Protein AF-A0A7S0PHQ6-F1 (afdb_monomer)

Foldseek 3Di:
DVDDPDPDDALLNVLVVQVVQWDFQDVVVTAIARFDDDDPSHHGFKGFLLRLLQNLLSLLLSLLPDDPPDPCNVVSLSSNSNSVNNQVLQQQLLPPCLQLQPWQQAPPGRTNLFGFRMDGRNSPDRPHHFGFLNSLVSNLNSLVSNLVSCVPPPDGDPCNVRSVSSSVSSVVSCQVQQWDQDPVSPDIDGARGSNFGDPDPGDDDPVSPPVD

Sequence (212 aa):
ALFSTGNTRSSYEAILELDYITNVVETSPPVWALVASGGAAGAGNDVVSEGQGYALMVTGITLAAMDASDPNRQDTMNRFYAFFGGWRRMCENSTPVAYCQSNKLCADGTVACLPGWKHNKFFTEVTGTGSAPDGDEDAIVGMIMAIKAVENDAQKPSWYDEVRDWADRSSTSFLLHNTKLSNSGQNRILKLGSCWGGWEQDGNNPSYHSQG

Mean predicted aligned error: 5.36 Å

Nearest PDB structures (foldseek):
  4wu0-assembly2_B  TM=6.495E-01  e=1.342E-02  Clostridium acetobutylicum ATCC 824
  2p0v-assembly1_B  TM=5.243E-01  e=1.080E-02  Bacteroides thetaiotaomicron VPI-5482
  3on6-assembly1_B  TM=4.760E-01  e=2.714E-02  Bacteroides ovatus ATCC 8483
  5m7y-assembly1_A  TM=5.089E-01  e=3.756E-02  Clostridium perfringens str. 13
  3qt9-assembly1_A  TM=4.805E-01  e=3.965E-02  Clostridium perfringens

Solvent-accessible surface area (backbone atoms only — not comparable to full-atom values): 11116 Å² total; per-residue (Å²): 122,100,62,83,95,63,102,64,82,49,63,64,62,55,56,58,58,49,56,85,41,42,38,79,64,42,82,80,74,38,21,29,30,38,44,24,63,48,82,95,43,36,93,51,61,17,24,26,36,46,46,37,7,48,52,20,24,54,29,8,49,38,39,46,73,47,56,94,81,43,88,58,44,65,59,37,51,51,52,29,50,16,31,44,35,27,53,51,48,39,8,47,66,29,33,90,75,22,42,62,42,93,64,39,56,26,79,94,41,71,20,24,51,60,27,31,28,21,25,37,44,71,70,83,46,77,79,28,79,16,26,36,46,52,13,50,50,35,28,38,51,7,41,49,32,38,47,64,52,39,68,81,44,93,72,63,63,93,58,48,67,59,51,49,54,47,30,56,34,25,53,52,46,42,60,66,29,26,33,44,67,42,97,84,64,82,44,78,41,64,24,51,12,31,66,43,46,24,75,86,93,48,40,63,54,80,83,58,62,71,82,124

Secondary structure (DSSP, 8-state):
--S-SS-PPPHHHHHHGGGGGEEEEEETTEEEEE-EEEGGGEEEEEEEHHHHHHHHHHHHHHHHTS-TT-TTHHHHHHHHHHHHHHHHHHHHHTTTTTTT-S---HHHHTB-SS--SEEETTSS-EEE-S--HHHHHHHHHHHHHHHHHHTT-SS--TTHHHHHHHHHHHHHHIIIIIEEE-TTSS-EEE-SSSSS--STTS---GGG----

Radius of gyration: 17.22 Å; Cα contacts (8 Å, |Δi|>4): 398; chains: 1; bounding box: 45×42×51 Å

InterPro domains:
  IPR008928 Six-hairpin glycosidase superfamily [SSF48208] (42-210)
  IPR012341 Six-hairpin glycosidase-like superfamily [G3DSA:1.50.10.10] (8-212)

pLDDT: mean 89.97, std 11.24, range [34.66, 98.81]

Structure (mmCIF, N/CA/C/O backbone):
data_AF-A0A7S0PHQ6-F1
#
_entry.id   AF-A0A7S0PHQ6-F1
#
loop_
_atom_site.group_PDB
_atom_site.id
_atom_site.type_symbol
_atom_site.label_atom_id
_atom_site.label_alt_id
_atom_site.label_comp_id
_atom_site.label_asym_id
_atom_site.label_entity_id
_atom_site.label_seq_id
_atom_site.pdbx_PDB_ins_code
_atom_site.Cartn_x
_atom_site.Cartn_y
_atom_site.Cartn_z
_atom_site.occupancy
_atom_site.B_iso_or_equiv
_atom_site.auth_seq_id
_atom_site.auth_comp_id
_atom_site.auth_asym_id
_atom_site.auth_atom_id
_atom_site.pdbx_PDB_model_num
ATOM 1 N N . ALA A 1 1 ? -17.705 -2.158 -28.997 1.00 44.84 1 ALA A N 1
ATOM 2 C CA . ALA A 1 1 ? -16.764 -2.967 -28.200 1.00 44.84 1 ALA A CA 1
ATOM 3 C C . ALA A 1 1 ? -16.503 -2.216 -26.903 1.00 44.84 1 ALA A C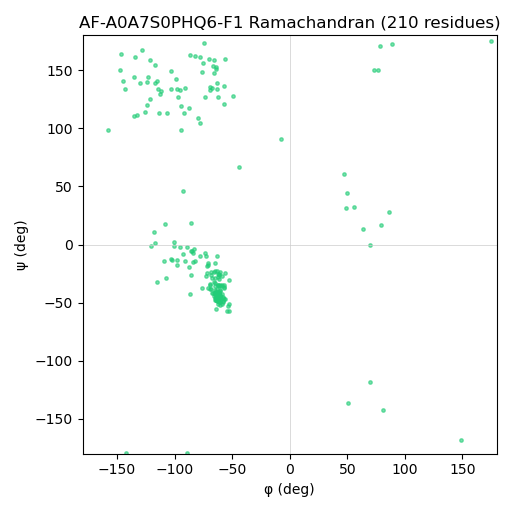 1
ATOM 5 O O . ALA A 1 1 ? -16.373 -1.001 -26.969 1.00 44.84 1 ALA A O 1
ATOM 6 N N . LEU A 1 2 ? -16.508 -2.897 -25.751 1.00 40.78 2 LEU A N 1
ATOM 7 C CA . LEU A 1 2 ? -16.226 -2.270 -24.447 1.00 40.78 2 LEU A CA 1
ATOM 8 C C . LEU A 1 2 ? -14.742 -1.875 -24.303 1.00 40.78 2 LEU A C 1
ATOM 10 O O . LEU A 1 2 ? -14.396 -1.045 -23.474 1.00 40.78 2 LEU A O 1
ATOM 14 N N . PHE A 1 3 ? -13.889 -2.456 -25.148 1.00 56.56 3 PHE A N 1
ATOM 15 C CA . PHE A 1 3 ? -12.457 -2.202 -25.229 1.00 56.56 3 PHE A CA 1
ATOM 16 C C . PHE A 1 3 ? -12.113 -1.580 -26.588 1.00 56.56 3 PHE A C 1
ATOM 18 O O . PHE A 1 3 ? -12.712 -1.933 -27.610 1.00 56.56 3 PHE A O 1
ATOM 25 N N . SER A 1 4 ? -11.188 -0.618 -26.572 1.00 59.09 4 SER A N 1
ATOM 26 C CA . SER A 1 4 ? -10.787 0.180 -27.736 1.00 59.09 4 SER A CA 1
ATOM 27 C C . SER A 1 4 ? -10.094 -0.656 -28.814 1.00 59.09 4 SER A C 1
ATOM 29 O O . SER A 1 4 ? -9.362 -1.595 -28.520 1.00 59.09 4 SER A O 1
ATOM 31 N N . THR A 1 5 ? -10.289 -0.257 -30.072 1.00 61.84 5 THR A N 1
ATOM 32 C CA . THR A 1 5 ? -9.607 -0.796 -31.259 1.00 61.84 5 THR A CA 1
ATOM 33 C C . THR A 1 5 ? -8.586 0.192 -31.857 1.00 61.84 5 THR A C 1
ATOM 35 O O . THR A 1 5 ? -8.225 0.062 -33.023 1.00 61.84 5 THR A O 1
ATOM 38 N N . GLY A 1 6 ? -8.150 1.209 -31.101 1.00 62.62 6 GLY A N 1
ATOM 39 C CA . GLY A 1 6 ? -7.129 2.202 -31.491 1.00 62.62 6 GLY A CA 1
ATOM 40 C C . GLY A 1 6 ? -6.208 2.594 -30.325 1.00 62.62 6 GLY A C 1
ATOM 41 O O . GLY A 1 6 ? -6.414 2.070 -29.236 1.00 62.62 6 GLY A O 1
ATOM 42 N N . ASN A 1 7 ? -5.237 3.502 -30.570 1.00 63.12 7 ASN A N 1
ATOM 43 C CA . ASN A 1 7 ? -4.159 4.018 -29.682 1.00 63.12 7 ASN A CA 1
ATOM 44 C C . ASN A 1 7 ? -4.590 4.373 -28.240 1.00 63.12 7 ASN A C 1
ATOM 46 O O . ASN A 1 7 ? -4.590 5.538 -27.838 1.00 63.12 7 ASN A O 1
ATOM 50 N N . THR A 1 8 ? -4.971 3.384 -27.445 1.00 69.94 8 THR A N 1
ATOM 51 C CA . THR A 1 8 ? -5.236 3.538 -26.021 1.00 69.94 8 THR A CA 1
ATOM 52 C C . THR A 1 8 ? -3.972 3.272 -25.243 1.00 69.94 8 THR A C 1
ATOM 54 O O . THR A 1 8 ? -3.281 2.287 -25.493 1.00 69.94 8 THR A O 1
ATOM 57 N N . ARG A 1 9 ? -3.723 4.162 -24.284 1.00 79.06 9 ARG A N 1
ATOM 58 C CA . ARG A 1 9 ? -2.672 4.039 -23.285 1.00 79.06 9 ARG A CA 1
ATOM 59 C C . ARG A 1 9 ? -2.727 2.651 -22.636 1.00 79.06 9 ARG A C 1
ATOM 61 O O . ARG A 1 9 ? -3.789 2.224 -22.183 1.00 79.06 9 ARG A O 1
ATOM 68 N N . SER A 1 10 ? -1.598 1.956 -22.618 1.00 87.25 10 SER A N 1
ATOM 69 C CA . SER A 1 10 ? -1.418 0.697 -21.895 1.00 87.25 10 SER A CA 1
ATOM 70 C C . SER A 1 10 ? -1.523 0.913 -20.381 1.00 87.25 10 SER A C 1
ATOM 72 O O . SER A 1 10 ? -1.312 2.020 -19.882 1.00 87.25 10 SER A O 1
ATOM 74 N N . SER A 1 11 ? -1.817 -0.148 -19.624 1.00 89.56 11 SER A N 1
ATOM 75 C CA . SER A 1 11 ? -1.786 -0.100 -18.154 1.00 89.56 11 SER A CA 1
ATOM 76 C C . SER A 1 11 ? -0.412 0.334 -17.634 1.00 89.56 11 SER A C 1
ATOM 78 O O . SER A 1 11 ? -0.333 1.134 -16.707 1.00 89.56 11 SER A O 1
ATOM 80 N N . TYR A 1 12 ? 0.666 -0.093 -18.297 1.00 93.94 12 TYR A N 1
ATOM 81 C CA . TYR A 1 12 ? 2.018 0.360 -17.985 1.00 93.94 12 TYR A CA 1
ATOM 82 C C . TYR A 1 12 ? 2.194 1.872 -18.185 1.00 93.94 12 TYR A C 1
ATOM 84 O O . TYR A 1 12 ? 2.634 2.573 -17.282 1.00 93.94 12 TYR A O 1
ATOM 92 N N . GLU A 1 13 ? 1.787 2.424 -19.326 1.00 91.62 13 GLU A N 1
ATOM 93 C CA . GLU A 1 13 ? 1.861 3.877 -19.529 1.00 91.62 13 GLU A CA 1
ATOM 94 C C . GLU A 1 13 ? 0.984 4.649 -18.530 1.00 91.62 13 GLU A C 1
ATOM 96 O O . GLU A 1 13 ? 1.305 5.784 -18.193 1.00 91.62 13 GLU A O 1
ATOM 101 N N . ALA A 1 14 ? -0.104 4.056 -18.027 1.00 88.56 14 ALA A N 1
ATOM 102 C CA . ALA A 1 14 ? -0.910 4.669 -16.974 1.00 88.56 14 ALA A CA 1
ATOM 103 C C . ALA A 1 14 ? -0.164 4.741 -15.632 1.00 88.56 14 ALA A C 1
ATOM 105 O O . ALA A 1 14 ? -0.276 5.755 -14.945 1.00 88.56 14 ALA A O 1
ATOM 106 N N . ILE A 1 15 ? 0.631 3.726 -15.267 1.00 94.38 15 ILE A N 1
ATOM 107 C CA . ILE A 1 15 ? 1.402 3.775 -14.013 1.00 94.38 15 ILE A CA 1
ATOM 108 C C . ILE A 1 15 ? 2.573 4.759 -14.079 1.00 94.38 15 ILE A C 1
ATOM 110 O O . ILE A 1 15 ? 2.976 5.276 -13.040 1.00 94.38 15 ILE A O 1
ATOM 114 N N . LEU A 1 16 ? 3.093 5.060 -15.275 1.00 94.62 16 LEU A N 1
ATOM 115 C CA . LEU A 1 16 ? 4.123 6.090 -15.457 1.00 94.62 16 LEU A CA 1
ATOM 116 C C . LEU A 1 16 ? 3.607 7.492 -15.106 1.00 94.62 16 LEU A C 1
ATOM 118 O O . LEU A 1 16 ? 4.368 8.333 -14.645 1.00 94.62 16 LEU A O 1
ATOM 122 N N . GLU A 1 17 ? 2.309 7.749 -15.265 1.00 92.19 17 GLU A N 1
ATOM 123 C CA . GLU A 1 17 ? 1.717 9.044 -14.906 1.00 92.19 17 GLU A CA 1
ATOM 124 C C . GLU A 1 17 ? 1.701 9.295 -13.397 1.00 92.19 17 GLU A C 1
ATOM 126 O O . GLU A 1 17 ? 1.683 10.448 -12.963 1.00 92.19 17 GLU A O 1
ATOM 131 N N . LEU A 1 18 ? 1.742 8.231 -12.586 1.00 93.75 18 LEU A N 1
ATOM 132 C CA . LEU A 1 18 ? 1.842 8.369 -11.136 1.00 93.75 18 LEU A CA 1
ATOM 13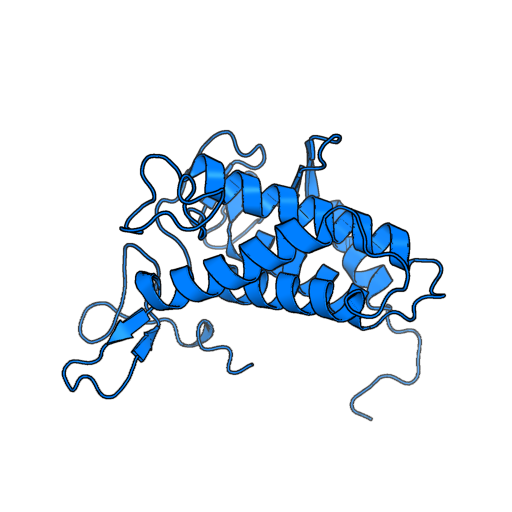3 C C . LEU A 1 18 ? 3.147 9.070 -10.735 1.00 93.75 18 LEU A C 1
ATOM 135 O O . LEU A 1 18 ? 3.177 9.729 -9.696 1.00 93.75 18 LEU A O 1
ATOM 139 N N . ASP A 1 19 ? 4.200 9.004 -11.558 1.00 93.19 19 ASP A N 1
ATOM 140 C CA . ASP A 1 19 ? 5.499 9.623 -11.262 1.00 93.19 19 ASP A CA 1
ATOM 141 C C . ASP A 1 19 ? 5.393 11.139 -11.089 1.00 93.19 19 ASP A C 1
ATOM 143 O O . ASP A 1 19 ? 6.063 11.709 -10.229 1.00 93.19 19 ASP A O 1
ATOM 147 N N . TYR A 1 20 ? 4.502 11.798 -11.836 1.00 91.75 20 TYR A N 1
ATOM 148 C CA . TYR A 1 20 ? 4.310 13.250 -11.753 1.00 91.75 20 TYR A CA 1
ATOM 149 C C . TYR A 1 20 ? 3.778 13.720 -10.398 1.00 91.75 20 TYR A C 1
ATOM 151 O O . TYR A 1 20 ? 3.958 14.883 -10.034 1.00 91.75 20 TYR A O 1
ATOM 159 N N . ILE A 1 21 ? 3.121 12.827 -9.660 1.00 92.50 21 ILE A N 1
ATOM 160 C CA . ILE A 1 21 ? 2.536 13.101 -8.345 1.00 92.50 21 ILE A CA 1
ATOM 161 C C . ILE A 1 21 ? 3.172 12.246 -7.242 1.00 92.50 21 ILE A C 1
ATOM 163 O O . ILE A 1 21 ? 2.687 12.226 -6.113 1.00 92.50 21 ILE A O 1
ATOM 167 N N . THR A 1 22 ? 4.275 11.560 -7.542 1.00 96.19 22 THR A N 1
ATOM 168 C CA . THR A 1 22 ? 4.993 10.729 -6.578 1.00 96.19 22 THR A CA 1
ATOM 169 C C . THR A 1 22 ? 6.164 11.493 -5.979 1.00 96.19 22 THR A C 1
ATOM 171 O O . THR A 1 22 ? 7.038 11.999 -6.678 1.00 96.19 22 THR A O 1
ATOM 174 N N . ASN A 1 23 ? 6.217 11.532 -4.653 1.00 96.44 23 ASN A N 1
ATOM 175 C CA . ASN A 1 23 ? 7.387 11.972 -3.914 1.00 96.44 23 ASN A CA 1
ATOM 176 C C . ASN A 1 23 ? 8.238 10.751 -3.529 1.00 96.44 23 ASN A C 1
ATOM 178 O O . ASN A 1 23 ? 7.781 9.869 -2.801 1.00 96.44 23 ASN A O 1
ATOM 182 N N . VAL A 1 24 ? 9.487 10.700 -3.996 1.00 97.12 24 VAL A N 1
ATOM 183 C CA . VAL A 1 24 ? 10.445 9.655 -3.603 1.00 97.12 24 VAL A CA 1
ATOM 184 C C . VAL A 1 24 ? 11.014 10.010 -2.232 1.00 97.12 24 VAL A C 1
ATOM 186 O O . VAL A 1 24 ? 11.774 10.966 -2.100 1.00 97.12 24 VAL A O 1
ATOM 189 N N . VAL A 1 25 ? 10.629 9.252 -1.206 1.00 97.56 25 VAL A N 1
ATOM 190 C CA . VAL A 1 25 ? 11.044 9.489 0.187 1.00 97.56 25 VAL A CA 1
ATOM 191 C C . VAL A 1 25 ? 12.380 8.811 0.478 1.00 97.56 25 VAL A C 1
ATOM 193 O O . VAL A 1 25 ? 13.254 9.400 1.108 1.00 97.56 25 VAL A O 1
ATOM 196 N N . GLU A 1 26 ? 12.552 7.579 0.002 1.00 97.06 26 GLU A N 1
ATOM 197 C CA . GLU A 1 26 ? 13.750 6.767 0.219 1.00 97.06 26 GLU A CA 1
ATOM 198 C C . GLU A 1 26 ? 13.996 5.868 -0.999 1.00 97.06 26 GLU A C 1
ATOM 200 O O . GLU A 1 26 ? 13.052 5.477 -1.690 1.00 97.06 26 GLU A O 1
ATOM 205 N N . THR A 1 27 ? 15.259 5.542 -1.285 1.00 93.94 27 THR A N 1
ATOM 206 C CA . THR A 1 27 ? 15.638 4.719 -2.448 1.00 93.94 27 THR A CA 1
ATOM 207 C C . THR A 1 27 ? 16.123 3.317 -2.080 1.00 93.94 27 THR A C 1
ATOM 209 O O . THR A 1 27 ? 16.233 2.475 -2.966 1.00 93.94 27 THR A O 1
ATOM 212 N N . SER A 1 28 ? 16.447 3.047 -0.810 1.00 92.31 28 SER A N 1
ATOM 213 C CA . SER A 1 28 ? 16.969 1.745 -0.375 1.00 92.31 28 SER A CA 1
ATOM 214 C C . SER A 1 28 ? 16.750 1.495 1.130 1.00 92.31 28 SER A C 1
ATOM 216 O O . SER A 1 28 ? 17.602 1.909 1.917 1.00 92.31 28 SER A O 1
ATOM 218 N N . PRO A 1 29 ? 15.705 0.739 1.525 1.00 92.19 29 PRO A N 1
ATOM 219 C CA . PRO A 1 29 ? 14.635 0.207 0.673 1.00 92.19 29 PRO A CA 1
ATOM 220 C C . PRO A 1 29 ? 13.784 1.332 0.049 1.00 92.19 29 PRO A C 1
ATOM 222 O O . PRO A 1 29 ? 13.707 2.423 0.614 1.00 92.19 29 PRO A O 1
ATOM 225 N N . PRO A 1 30 ? 13.170 1.114 -1.129 1.00 97.25 30 PRO A N 1
ATOM 226 C CA . PRO A 1 30 ? 12.407 2.159 -1.797 1.00 97.25 30 PRO A CA 1
ATOM 227 C C . PRO A 1 30 ? 11.117 2.487 -1.032 1.00 97.25 30 PRO A C 1
ATOM 229 O O . PRO A 1 30 ? 10.370 1.590 -0.645 1.00 97.25 30 PRO A O 1
ATOM 232 N N . VAL A 1 31 ? 10.849 3.780 -0.840 1.00 98.50 31 VAL A N 1
ATOM 233 C CA . VAL A 1 31 ? 9.638 4.303 -0.189 1.00 98.50 31 VAL A CA 1
ATOM 234 C C . VAL A 1 31 ? 9.111 5.462 -1.023 1.00 98.50 31 VAL A C 1
ATOM 236 O O . VAL A 1 31 ? 9.745 6.519 -1.094 1.00 98.50 31 VAL A O 1
ATOM 239 N N . TRP A 1 32 ? 7.966 5.266 -1.673 1.00 98.44 32 TRP A N 1
ATOM 240 C CA . TRP A 1 32 ? 7.317 6.271 -2.517 1.00 98.44 32 TRP A CA 1
ATOM 241 C C . TRP A 1 32 ? 5.980 6.709 -1.922 1.00 98.44 32 TRP A C 1
ATOM 243 O O . TRP A 1 32 ? 5.167 5.885 -1.502 1.00 98.44 32 TRP A O 1
ATOM 253 N N . ALA A 1 33 ? 5.769 8.021 -1.905 1.00 97.56 33 ALA A N 1
ATOM 254 C CA . ALA A 1 33 ? 4.579 8.690 -1.405 1.00 97.56 33 ALA A CA 1
ATOM 255 C C . ALA A 1 33 ? 3.753 9.224 -2.581 1.00 97.56 33 ALA A C 1
ATOM 257 O O . ALA A 1 33 ? 4.200 10.155 -3.254 1.00 97.56 33 ALA A O 1
ATOM 258 N N . LEU A 1 34 ? 2.554 8.682 -2.820 1.00 96.12 34 LEU A N 1
ATOM 259 C CA . LEU A 1 34 ? 1.642 9.265 -3.808 1.00 96.12 34 LEU A CA 1
ATOM 260 C C . LEU A 1 34 ? 0.969 10.504 -3.203 1.00 96.12 34 LEU A C 1
ATOM 262 O O . LEU A 1 34 ? 0.094 10.402 -2.341 1.00 96.12 34 LEU A O 1
ATOM 266 N N . VAL A 1 35 ? 1.405 11.689 -3.625 1.00 93.19 35 VAL A N 1
ATOM 267 C CA . VAL A 1 35 ? 0.921 12.956 -3.075 1.00 93.19 35 VAL A CA 1
ATOM 268 C C . VAL A 1 35 ? -0.487 13.219 -3.583 1.00 93.19 35 VAL A C 1
ATOM 270 O O . VAL A 1 35 ? -0.744 13.245 -4.786 1.00 93.19 35 VAL A O 1
ATOM 273 N N . ALA A 1 36 ? -1.399 13.466 -2.651 1.00 81.44 36 ALA A N 1
ATOM 274 C CA . ALA A 1 36 ? -2.778 13.779 -2.965 1.00 81.44 36 ALA A CA 1
ATOM 275 C C . ALA A 1 36 ? -3.012 15.294 -2.909 1.00 81.44 36 ALA A C 1
ATOM 277 O O . ALA A 1 36 ? -2.478 16.005 -2.054 1.00 81.44 36 ALA A O 1
ATOM 278 N N . SER A 1 37 ? -3.838 15.800 -3.823 1.00 78.56 37 SER A N 1
ATOM 279 C CA . SER A 1 37 ? -4.265 17.201 -3.852 1.00 78.56 37 SER A CA 1
ATOM 280 C C . SER A 1 37 ? -5.768 17.290 -4.108 1.00 78.56 37 SER A C 1
ATOM 282 O O . SER A 1 37 ? -6.325 16.482 -4.847 1.00 78.56 37 SER A O 1
ATOM 284 N N . GLY A 1 38 ? -6.427 18.263 -3.480 1.00 74.00 38 GLY A N 1
ATOM 285 C CA . GLY A 1 38 ? -7.883 18.398 -3.485 1.00 74.00 38 GLY A CA 1
ATOM 286 C C . GLY A 1 38 ? -8.577 17.641 -2.345 1.00 74.00 38 GLY A C 1
ATOM 287 O O . GLY A 1 38 ? -7.949 16.919 -1.572 1.00 74.00 38 GLY A O 1
ATOM 288 N N . GLY A 1 39 ? -9.889 17.858 -2.204 1.00 76.88 39 GLY A N 1
ATOM 289 C CA . GLY A 1 39 ? -10.721 17.197 -1.191 1.00 76.88 39 GLY A CA 1
ATOM 290 C C . GLY A 1 39 ? -10.151 17.278 0.233 1.00 76.88 39 GLY A C 1
ATOM 291 O O . GLY A 1 39 ? -9.654 18.321 0.661 1.00 76.88 39 GLY A O 1
ATOM 292 N N . ALA A 1 40 ? -10.204 16.155 0.956 1.00 72.69 40 ALA A N 1
ATOM 293 C CA . ALA A 1 40 ? -9.672 16.023 2.316 1.00 72.69 40 ALA A CA 1
ATOM 294 C C . ALA A 1 40 ? -8.125 16.004 2.379 1.00 72.69 40 ALA A C 1
ATOM 296 O O . ALA A 1 40 ? -7.528 16.284 3.427 1.00 72.69 40 ALA A O 1
ATOM 297 N N . ALA A 1 41 ? -7.454 15.733 1.253 1.00 71.31 41 ALA A N 1
ATOM 298 C CA . ALA A 1 41 ? -5.997 15.755 1.158 1.00 71.31 41 ALA A CA 1
ATOM 299 C C . ALA A 1 41 ? -5.424 17.184 1.192 1.00 71.31 41 ALA A C 1
ATOM 301 O O . ALA A 1 41 ? -4.325 17.395 1.697 1.00 71.31 41 ALA A O 1
ATOM 302 N N . GLY A 1 42 ? -6.188 18.192 0.764 1.00 79.00 42 GLY A N 1
ATOM 303 C CA . GLY A 1 42 ? -5.780 19.596 0.842 1.00 79.00 42 GLY A CA 1
ATOM 304 C C . GLY A 1 42 ? -4.840 20.017 -0.293 1.00 79.00 42 GLY A C 1
ATOM 305 O O . GLY A 1 42 ? -5.033 19.642 -1.446 1.00 79.00 42 GLY A O 1
ATOM 306 N N . ALA A 1 43 ? -3.848 20.859 0.002 1.00 78.75 43 ALA A N 1
ATOM 307 C CA . ALA A 1 43 ? -3.119 21.635 -1.010 1.00 78.75 43 ALA A CA 1
ATOM 308 C C . ALA A 1 43 ? -1.926 20.918 -1.688 1.00 78.75 43 ALA A C 1
ATOM 310 O O . ALA A 1 43 ? -1.070 21.593 -2.253 1.00 78.75 43 ALA A O 1
ATOM 311 N N . GLY A 1 44 ? -1.830 19.583 -1.635 1.00 79.38 44 GLY A N 1
ATOM 312 C CA . GLY A 1 44 ? -0.754 18.851 -2.327 1.00 79.38 44 GLY A CA 1
ATOM 313 C C . GLY A 1 44 ? 0.557 18.709 -1.546 1.00 79.38 44 GLY A C 1
ATOM 314 O O . GLY A 1 44 ? 1.627 18.636 -2.144 1.00 79.38 44 GLY A O 1
ATOM 315 N N . ASN A 1 45 ? 0.500 18.697 -0.212 1.00 87.75 45 ASN A N 1
ATOM 316 C CA . ASN A 1 45 ? 1.662 18.412 0.647 1.00 87.75 45 ASN A CA 1
ATOM 317 C C . ASN A 1 45 ? 1.500 17.157 1.510 1.00 87.75 45 ASN A C 1
ATOM 319 O O . ASN A 1 45 ? 2.413 16.807 2.261 1.00 87.75 45 ASN A O 1
ATOM 323 N N . ASP A 1 46 ? 0.369 16.478 1.360 1.00 93.31 46 ASP A N 1
ATOM 324 C CA . ASP A 1 46 ? -0.019 15.334 2.165 1.00 93.31 46 ASP A CA 1
ATOM 325 C C . ASP A 1 46 ? -0.234 14.102 1.285 1.00 93.31 46 ASP A C 1
ATOM 327 O O . ASP A 1 46 ? -0.486 14.188 0.081 1.00 93.31 46 ASP A O 1
ATOM 331 N N . VAL A 1 47 ? -0.149 12.946 1.925 1.00 95.06 47 VAL A N 1
ATOM 332 C CA . VAL A 1 47 ? -0.518 11.643 1.387 1.00 95.06 47 VAL A CA 1
ATOM 333 C C . VAL A 1 47 ? -1.722 11.178 2.183 1.00 95.06 47 VAL A C 1
ATOM 335 O O . VAL A 1 47 ? -1.695 11.197 3.417 1.00 95.06 47 VAL A O 1
ATOM 338 N N . VAL A 1 48 ? -2.773 10.761 1.487 1.00 96.12 48 VAL A N 1
ATOM 339 C CA . VAL A 1 48 ? -3.894 10.052 2.109 1.00 96.12 48 VAL A CA 1
ATOM 340 C C . VAL A 1 48 ? -3.789 8.563 1.805 1.00 96.12 48 VAL A C 1
ATOM 342 O O . VAL A 1 48 ? -3.271 8.189 0.750 1.00 96.12 48 VAL A O 1
ATOM 345 N N . SER A 1 49 ? -4.267 7.716 2.719 1.00 96.56 49 SER A N 1
ATOM 346 C CA . SER A 1 49 ? -4.268 6.260 2.527 1.00 96.56 49 SER A CA 1
ATOM 347 C C . SER A 1 49 ? -5.020 5.870 1.259 1.00 96.56 49 SER A C 1
ATOM 349 O O . SER A 1 49 ? -4.564 4.982 0.558 1.00 96.56 49 SER A O 1
ATOM 351 N N . GLU A 1 50 ? -6.087 6.591 0.909 1.00 95.19 50 GLU A N 1
ATOM 352 C CA . GLU A 1 50 ? -6.820 6.432 -0.352 1.00 95.19 50 GLU A CA 1
ATOM 353 C C . GLU A 1 50 ? -5.885 6.507 -1.578 1.00 95.19 50 GLU A C 1
ATOM 355 O O . GLU A 1 50 ? -5.754 5.552 -2.337 1.00 95.19 50 GLU A O 1
ATOM 360 N N . GLY A 1 51 ? -5.138 7.605 -1.730 1.00 95.25 51 GLY A N 1
ATOM 361 C CA . GLY A 1 51 ? -4.208 7.795 -2.845 1.00 95.25 51 GLY A CA 1
ATOM 362 C C . GLY A 1 51 ? -3.071 6.771 -2.853 1.00 95.25 51 GLY A C 1
ATOM 363 O O . GLY A 1 51 ? -2.733 6.220 -3.901 1.00 95.25 51 GLY A O 1
ATOM 364 N N . GLN A 1 52 ? -2.500 6.465 -1.685 1.00 97.69 52 GLN A N 1
ATOM 365 C CA . GLN A 1 52 ? -1.459 5.441 -1.586 1.00 97.69 52 GLN A CA 1
ATOM 366 C C . GLN A 1 52 ? -1.999 4.041 -1.941 1.00 97.69 52 GLN A C 1
ATOM 368 O O . GLN A 1 52 ? -1.312 3.273 -2.618 1.00 97.69 52 GLN A O 1
ATOM 373 N N . GLY A 1 53 ? -3.228 3.727 -1.523 1.00 97.56 53 GLY A N 1
ATOM 374 C CA . GLY A 1 53 ? -3.946 2.498 -1.852 1.00 97.56 53 GLY A CA 1
ATOM 375 C C . GLY A 1 53 ? -4.224 2.383 -3.347 1.00 97.56 53 GLY A C 1
ATOM 376 O O . GLY A 1 53 ? -3.915 1.351 -3.939 1.00 97.56 53 GLY A O 1
ATOM 377 N N . TYR A 1 54 ? -4.654 3.467 -4.001 1.00 96.06 54 TYR A N 1
ATOM 378 C CA . TYR A 1 54 ? -4.800 3.510 -5.458 1.00 96.06 54 TYR A CA 1
ATOM 379 C C . TYR A 1 54 ? -3.485 3.217 -6.189 1.00 96.06 54 TYR A C 1
ATOM 381 O O . TYR A 1 54 ? -3.488 2.452 -7.153 1.00 96.06 54 TYR A O 1
ATOM 389 N N . ALA A 1 55 ? -2.351 3.770 -5.742 1.00 97.56 55 ALA A N 1
ATOM 390 C CA . ALA A 1 55 ? -1.055 3.471 -6.358 1.00 97.56 55 ALA A CA 1
ATOM 391 C C . ALA A 1 55 ? -0.697 1.981 -6.247 1.00 97.56 55 ALA A C 1
ATOM 393 O O . ALA A 1 55 ? -0.259 1.369 -7.227 1.00 97.56 55 ALA A O 1
ATOM 394 N N . LEU A 1 56 ? -0.921 1.382 -5.074 1.00 97.81 56 LEU A N 1
ATOM 395 C CA . LEU A 1 56 ? -0.735 -0.051 -4.852 1.00 97.81 56 LEU A CA 1
ATOM 396 C C . LEU A 1 56 ? -1.661 -0.900 -5.723 1.00 97.81 56 LEU A C 1
ATOM 398 O O . LEU A 1 56 ? -1.201 -1.843 -6.368 1.00 97.81 56 LEU A O 1
ATOM 402 N N . MET A 1 57 ? -2.943 -0.549 -5.785 1.00 97.69 57 MET A N 1
ATOM 403 C CA . MET A 1 57 ? -3.932 -1.236 -6.607 1.00 97.69 57 MET A CA 1
ATOM 404 C C . MET A 1 57 ? -3.559 -1.185 -8.087 1.00 97.69 57 MET A C 1
ATOM 406 O O . MET A 1 57 ? -3.473 -2.219 -8.746 1.00 97.69 57 MET A O 1
ATOM 410 N N . VAL A 1 58 ? -3.288 0.008 -8.614 1.00 97.25 58 VAL A N 1
ATOM 411 C CA . VAL A 1 58 ? -2.994 0.222 -10.034 1.00 97.25 58 VAL A CA 1
ATOM 412 C C . VAL A 1 58 ? -1.701 -0.484 -10.449 1.00 97.25 58 VAL A C 1
ATOM 414 O O . VAL A 1 58 ? -1.668 -1.141 -11.493 1.00 97.25 58 VAL A O 1
ATOM 417 N N . THR A 1 59 ? -0.644 -0.409 -9.636 1.00 98.38 59 THR A N 1
ATOM 418 C CA . THR A 1 59 ? 0.612 -1.122 -9.927 1.00 98.38 59 THR A CA 1
ATOM 419 C C . THR A 1 59 ? 0.469 -2.637 -9.783 1.00 98.38 59 THR A C 1
ATOM 421 O O . THR A 1 59 ? 0.982 -3.367 -10.631 1.00 98.38 59 THR A O 1
ATOM 424 N N . GLY A 1 60 ? -0.288 -3.122 -8.793 1.00 98.19 60 GLY A N 1
ATOM 425 C CA . GLY A 1 60 ? -0.581 -4.545 -8.613 1.00 98.19 60 GLY A CA 1
ATOM 426 C C . GLY A 1 60 ? -1.409 -5.144 -9.754 1.00 98.19 60 GLY A C 1
ATOM 427 O O . GLY A 1 60 ? -1.044 -6.188 -10.292 1.00 98.19 60 GLY A O 1
ATOM 428 N N . ILE A 1 61 ? -2.477 -4.464 -10.187 1.00 97.62 61 ILE A N 1
ATOM 429 C CA . ILE A 1 61 ? -3.296 -4.870 -11.345 1.00 97.62 61 ILE A CA 1
ATOM 430 C C . ILE A 1 61 ? -2.462 -4.853 -12.628 1.00 97.62 61 ILE A C 1
ATOM 432 O O . ILE A 1 61 ? -2.541 -5.783 -13.429 1.00 97.62 61 ILE A O 1
ATOM 436 N N . THR A 1 62 ? -1.640 -3.818 -12.822 1.00 97.50 62 THR A N 1
ATOM 437 C CA . THR A 1 62 ? -0.755 -3.727 -13.992 1.00 97.50 62 THR A CA 1
ATOM 438 C C . THR A 1 62 ? 0.224 -4.894 -14.026 1.00 97.50 62 THR A C 1
ATOM 440 O O . THR A 1 62 ? 0.377 -5.517 -15.072 1.00 97.50 62 THR A O 1
ATOM 443 N N . LEU A 1 63 ? 0.825 -5.239 -12.883 1.00 98.12 63 LEU A N 1
ATOM 444 C CA . LEU A 1 63 ? 1.717 -6.389 -12.774 1.00 98.12 63 LEU A CA 1
ATOM 445 C C . LEU A 1 63 ? 0.994 -7.708 -13.078 1.00 98.12 63 LEU A C 1
ATOM 447 O O . LEU A 1 63 ? 1.535 -8.549 -13.790 1.00 98.12 63 LEU A O 1
ATOM 451 N N . ALA A 1 64 ? -0.232 -7.878 -12.578 1.00 97.12 64 ALA A N 1
ATOM 452 C CA . ALA A 1 64 ? -1.052 -9.064 -12.828 1.00 97.12 64 ALA A CA 1
ATOM 453 C C . ALA A 1 64 ? -1.471 -9.225 -14.298 1.00 97.12 64 ALA A C 1
ATOM 455 O O . ALA A 1 64 ? -1.753 -10.339 -14.733 1.00 97.12 64 ALA A O 1
ATOM 456 N N . ALA A 1 65 ? -1.494 -8.135 -15.066 1.00 95.62 65 ALA A N 1
ATOM 457 C CA . ALA A 1 65 ? -1.801 -8.149 -16.492 1.00 95.62 65 ALA A CA 1
ATOM 458 C C . ALA A 1 65 ? -0.581 -8.441 -17.391 1.00 95.62 65 ALA A C 1
ATOM 460 O O . ALA A 1 65 ? -0.748 -8.550 -18.605 1.00 95.62 65 ALA A O 1
ATOM 461 N N . MET A 1 66 ? 0.630 -8.542 -16.830 1.00 95.19 66 MET A N 1
ATOM 462 C CA . MET A 1 66 ? 1.868 -8.751 -17.585 1.00 95.19 66 MET A CA 1
ATOM 463 C C . MET A 1 66 ? 2.292 -10.219 -17.610 1.00 95.19 66 MET A C 1
ATOM 465 O O . MET A 1 66 ? 2.395 -10.872 -16.570 1.00 95.19 66 MET A O 1
ATOM 469 N N . ASP A 1 67 ? 2.655 -10.708 -18.795 1.00 93.00 67 ASP A N 1
ATOM 470 C CA . ASP A 1 67 ? 3.344 -11.990 -18.938 1.00 93.00 67 ASP A CA 1
ATOM 471 C C . ASP A 1 67 ? 4.747 -11.933 -18.322 1.00 93.00 67 ASP A C 1
ATOM 473 O O . ASP A 1 67 ? 5.405 -10.893 -18.315 1.00 93.00 67 ASP A O 1
ATOM 477 N N . ALA A 1 68 ? 5.270 -13.083 -17.887 1.00 91.31 68 ALA A N 1
ATOM 478 C CA . ALA A 1 68 ? 6.617 -13.180 -17.317 1.00 91.31 68 ALA A CA 1
ATOM 479 C C . ALA A 1 68 ? 7.730 -12.657 -18.253 1.00 91.31 68 ALA A C 1
ATOM 481 O O . ALA A 1 68 ? 8.789 -12.252 -17.779 1.00 91.31 68 ALA A O 1
ATOM 482 N N . SER A 1 69 ? 7.493 -12.662 -19.570 1.00 93.75 69 SER A N 1
ATOM 483 C CA . SER A 1 69 ? 8.412 -12.151 -20.593 1.00 93.75 69 SER A CA 1
ATOM 484 C C . SER A 1 69 ? 8.233 -10.667 -20.931 1.00 93.75 69 SER A C 1
ATOM 486 O O . SER A 1 69 ? 8.961 -10.170 -21.791 1.00 93.75 69 SER A O 1
ATOM 488 N N . ASP A 1 70 ? 7.264 -9.967 -20.334 1.00 95.38 70 ASP A N 1
ATOM 489 C CA . ASP A 1 70 ? 7.030 -8.549 -20.616 1.00 95.38 70 ASP A CA 1
ATOM 490 C C . ASP A 1 70 ? 8.264 -7.712 -20.212 1.00 95.38 70 ASP A C 1
ATOM 492 O O . ASP A 1 70 ? 8.734 -7.812 -19.070 1.00 95.38 70 ASP A O 1
ATOM 496 N N . PRO A 1 71 ? 8.813 -6.878 -21.120 1.00 96.62 71 PRO A N 1
ATOM 497 C CA . PRO A 1 71 ? 10.022 -6.101 -20.849 1.00 96.62 71 PRO A CA 1
ATOM 498 C C . PRO A 1 71 ? 9.860 -5.082 -19.708 1.00 96.62 71 PRO A C 1
ATOM 500 O O . PRO A 1 71 ? 10.854 -4.702 -19.091 1.00 96.62 71 PRO A O 1
ATOM 503 N N . ASN A 1 72 ? 8.632 -4.660 -19.398 1.00 97.62 72 ASN A N 1
ATOM 504 C CA . ASN A 1 72 ? 8.316 -3.672 -18.365 1.00 97.62 72 ASN A CA 1
ATOM 505 C C . ASN A 1 72 ? 7.947 -4.308 -17.014 1.00 97.62 72 ASN A C 1
ATOM 507 O O . ASN A 1 72 ? 7.714 -3.595 -16.031 1.00 97.62 72 ASN A O 1
ATOM 511 N N . ARG A 1 73 ? 7.907 -5.645 -16.922 1.00 97.31 73 ARG A N 1
ATOM 512 C CA . ARG A 1 73 ? 7.491 -6.352 -15.701 1.00 97.31 73 ARG A CA 1
ATOM 513 C C . ARG A 1 73 ? 8.394 -6.055 -14.513 1.00 97.31 73 ARG A C 1
ATOM 515 O O . ARG A 1 73 ? 7.904 -5.820 -13.412 1.00 97.31 73 ARG A O 1
ATOM 522 N N . GLN A 1 74 ? 9.710 -6.013 -14.729 1.00 97.50 74 GLN A N 1
ATOM 523 C CA . GLN A 1 74 ? 10.664 -5.706 -13.660 1.00 97.50 74 GLN A CA 1
ATOM 524 C C . GLN A 1 74 ? 10.496 -4.279 -13.130 1.00 97.50 74 GLN A C 1
ATOM 526 O O . GLN A 1 74 ? 10.526 -4.070 -11.919 1.00 97.50 74 GLN A O 1
ATOM 531 N N . ASP A 1 75 ? 10.300 -3.307 -14.020 1.00 98.00 75 ASP A N 1
ATOM 532 C CA . ASP A 1 75 ? 10.047 -1.920 -13.627 1.00 98.00 75 ASP A CA 1
ATOM 533 C C . ASP A 1 75 ? 8.734 -1.803 -12.838 1.00 98.00 75 ASP A C 1
ATOM 535 O O . ASP A 1 75 ? 8.692 -1.202 -11.766 1.00 98.00 75 ASP A O 1
ATOM 539 N N . THR A 1 76 ? 7.688 -2.492 -13.294 1.00 98.25 76 THR A N 1
ATOM 540 C CA . THR A 1 76 ? 6.395 -2.553 -12.600 1.00 98.25 76 THR A CA 1
ATOM 541 C C . THR A 1 76 ? 6.520 -3.176 -11.205 1.00 98.25 76 THR A C 1
ATOM 543 O O . THR A 1 76 ? 5.980 -2.626 -10.247 1.00 98.25 76 THR A O 1
ATOM 546 N N . MET A 1 77 ? 7.290 -4.263 -11.048 1.00 98.25 77 MET A N 1
ATOM 547 C CA . MET A 1 77 ? 7.586 -4.850 -9.731 1.00 98.25 77 MET A CA 1
ATOM 548 C C . MET A 1 77 ? 8.320 -3.870 -8.807 1.00 98.25 77 MET A C 1
ATOM 550 O O . MET A 1 77 ? 8.018 -3.812 -7.615 1.00 98.25 77 MET A O 1
ATOM 554 N N . ASN A 1 78 ? 9.270 -3.094 -9.338 1.00 98.00 78 ASN A N 1
ATOM 555 C CA . ASN A 1 78 ? 10.011 -2.104 -8.555 1.00 98.00 78 ASN A CA 1
ATOM 556 C C . ASN A 1 78 ? 9.092 -0.971 -8.075 1.00 98.00 78 ASN A C 1
ATOM 558 O O . ASN A 1 78 ? 9.146 -0.593 -6.906 1.00 98.00 78 ASN A O 1
ATOM 562 N N . ARG A 1 79 ? 8.222 -0.466 -8.959 1.00 98.31 79 ARG A N 1
ATOM 563 C CA . ARG A 1 79 ? 7.233 0.580 -8.653 1.00 98.31 79 ARG A CA 1
ATOM 564 C C . ARG A 1 79 ? 6.221 0.112 -7.615 1.00 98.31 79 ARG A C 1
ATOM 566 O O . ARG A 1 79 ? 6.010 0.800 -6.620 1.00 98.31 79 ARG A O 1
ATOM 573 N N . PHE A 1 80 ? 5.653 -1.080 -7.810 1.00 98.62 80 PHE A N 1
ATOM 574 C CA . PHE A 1 80 ? 4.759 -1.710 -6.839 1.00 98.62 80 PHE A CA 1
ATOM 575 C C . PHE A 1 80 ? 5.414 -1.778 -5.455 1.00 98.62 80 PHE A C 1
ATOM 577 O O . PHE A 1 80 ? 4.849 -1.295 -4.473 1.00 98.62 80 PHE A O 1
ATOM 584 N N . TYR A 1 81 ? 6.640 -2.308 -5.377 1.00 98.69 81 TYR A N 1
ATOM 585 C CA . TYR A 1 81 ? 7.326 -2.451 -4.097 1.00 98.69 81 TYR A CA 1
ATOM 586 C C . TYR A 1 81 ? 7.675 -1.099 -3.455 1.00 98.69 81 TYR A C 1
ATOM 588 O O . TYR A 1 81 ? 7.619 -0.967 -2.235 1.00 98.69 81 TYR A O 1
ATOM 596 N N . ALA A 1 82 ? 7.963 -0.068 -4.251 1.00 98.69 82 ALA A N 1
ATOM 597 C CA . ALA A 1 82 ? 8.197 1.279 -3.742 1.00 98.69 82 ALA A CA 1
ATOM 598 C C . ALA A 1 82 ? 6.934 1.908 -3.119 1.00 98.69 82 ALA A C 1
ATOM 600 O O . ALA A 1 82 ? 7.009 2.503 -2.038 1.00 98.69 82 ALA A O 1
ATOM 601 N N . PHE A 1 83 ? 5.765 1.740 -3.748 1.00 98.69 83 PHE A N 1
ATOM 602 C CA . PHE A 1 83 ? 4.487 2.174 -3.170 1.00 98.69 83 PHE A CA 1
ATOM 603 C C . PHE A 1 83 ? 4.079 1.328 -1.958 1.00 98.69 83 PHE A C 1
ATOM 605 O O . PHE A 1 83 ? 3.541 1.870 -0.990 1.00 98.69 83 PHE A O 1
ATOM 612 N N . PHE A 1 84 ? 4.401 0.032 -1.947 1.00 98.69 84 PHE A N 1
ATOM 613 C CA . PHE A 1 84 ? 4.257 -0.802 -0.752 1.00 98.69 84 PHE A CA 1
ATOM 614 C C . PHE A 1 84 ? 5.132 -0.291 0.393 1.00 98.69 84 PHE A C 1
ATOM 616 O O . PHE A 1 84 ? 4.647 -0.163 1.513 1.00 98.69 84 PHE A O 1
ATOM 623 N N . GLY A 1 85 ? 6.379 0.098 0.119 1.00 98.56 85 GLY A N 1
ATOM 624 C CA . GLY A 1 85 ? 7.249 0.737 1.105 1.00 98.56 85 GLY A CA 1
ATOM 625 C C . GLY A 1 85 ? 6.634 2.007 1.703 1.00 98.56 85 GLY A C 1
ATOM 626 O O . GLY A 1 85 ? 6.744 2.234 2.908 1.00 98.56 85 GLY A O 1
ATOM 627 N N . GLY A 1 86 ? 5.926 2.799 0.889 1.00 98.31 86 GLY A N 1
ATOM 628 C CA . GLY A 1 86 ? 5.133 3.942 1.353 1.00 98.31 86 GLY A CA 1
ATOM 629 C C . GLY A 1 86 ? 3.999 3.543 2.296 1.00 98.31 86 GLY A C 1
ATOM 630 O O . GLY A 1 86 ? 3.914 4.060 3.409 1.00 98.31 86 GLY A O 1
ATOM 631 N N . TRP A 1 87 ? 3.174 2.571 1.897 1.00 98.44 87 TRP A N 1
ATOM 632 C CA . TRP A 1 87 ? 2.093 2.033 2.733 1.00 98.44 87 TRP A CA 1
ATOM 633 C C . TRP A 1 87 ? 2.608 1.485 4.069 1.00 98.44 87 TRP A C 1
ATOM 635 O O . TRP A 1 87 ? 2.094 1.823 5.139 1.00 98.44 87 TRP A O 1
ATOM 645 N N . ARG A 1 88 ? 3.685 0.694 4.012 1.00 97.75 88 ARG A N 1
ATOM 646 C CA . ARG A 1 88 ? 4.380 0.148 5.179 1.00 97.75 88 ARG A CA 1
ATOM 647 C C . ARG A 1 88 ? 4.833 1.264 6.117 1.00 97.75 88 ARG A C 1
ATOM 649 O O . ARG A 1 88 ? 4.553 1.204 7.311 1.00 97.75 88 ARG A O 1
ATOM 656 N N . ARG A 1 89 ? 5.456 2.322 5.587 1.00 97.31 89 ARG A N 1
ATOM 657 C CA . ARG A 1 89 ? 5.903 3.468 6.392 1.00 97.31 89 ARG A CA 1
ATOM 658 C C . ARG A 1 89 ? 4.735 4.212 7.045 1.00 97.31 89 ARG A C 1
ATOM 660 O O . ARG A 1 89 ? 4.846 4.615 8.200 1.00 97.31 89 ARG A O 1
ATOM 667 N N . MET A 1 90 ? 3.604 4.370 6.354 1.00 96.81 90 MET A N 1
ATOM 668 C CA . MET A 1 90 ? 2.399 4.957 6.958 1.00 96.81 90 MET A CA 1
ATOM 669 C C . MET A 1 90 ? 1.892 4.112 8.140 1.00 96.81 90 MET A C 1
ATOM 671 O O . MET A 1 90 ? 1.532 4.649 9.190 1.00 96.81 90 MET A O 1
ATOM 675 N N . CYS A 1 91 ? 1.909 2.786 8.007 1.00 96.50 91 CYS A N 1
ATOM 676 C CA . CYS A 1 91 ? 1.537 1.847 9.066 1.00 96.50 91 CYS A CA 1
ATOM 677 C C . CYS A 1 91 ? 2.487 1.917 10.278 1.00 96.50 91 CYS A C 1
ATOM 679 O O . CYS A 1 91 ? 2.047 2.014 11.430 1.00 96.50 91 CYS A O 1
ATOM 681 N N . GLU A 1 92 ? 3.796 1.936 10.015 1.00 94.94 92 GLU A N 1
ATOM 682 C CA . GLU A 1 92 ? 4.851 2.098 11.022 1.00 94.94 92 GLU A CA 1
ATOM 683 C C . GLU A 1 92 ? 4.681 3.409 11.798 1.00 94.94 92 GLU A C 1
ATOM 685 O O . GLU A 1 92 ? 4.636 3.393 13.023 1.00 94.94 92 GLU A O 1
ATOM 690 N N . ASN A 1 93 ? 4.489 4.535 11.109 1.00 93.62 93 ASN A N 1
ATOM 691 C CA . ASN A 1 93 ? 4.326 5.847 11.745 1.00 93.62 93 ASN A CA 1
ATOM 692 C C . ASN A 1 93 ? 3.028 5.994 12.538 1.00 93.62 93 ASN A C 1
ATOM 694 O O . ASN A 1 93 ? 2.946 6.770 13.488 1.00 93.62 93 ASN A O 1
ATOM 698 N N . SER A 1 94 ? 2.006 5.231 12.162 1.00 92.19 94 SER A N 1
ATOM 699 C CA . SER A 1 94 ? 0.745 5.174 12.902 1.00 92.19 94 SER A CA 1
ATOM 700 C C . SER A 1 94 ? 0.883 4.411 14.223 1.00 92.19 94 SER A C 1
ATOM 702 O O . SER A 1 94 ? -0.011 4.445 15.070 1.00 92.19 94 SER A O 1
ATOM 704 N N . THR A 1 95 ? 2.020 3.749 14.432 1.00 89.50 95 THR A N 1
ATOM 705 C CA . THR A 1 95 ? 2.410 3.013 15.634 1.00 89.50 95 THR A CA 1
ATOM 706 C C . THR A 1 95 ? 3.414 3.872 16.432 1.00 89.50 95 THR A C 1
ATOM 708 O O . THR A 1 95 ? 4.324 4.434 15.837 1.00 89.50 95 THR A O 1
ATOM 711 N N . PRO A 1 96 ? 3.295 4.044 17.769 1.00 73.19 96 PRO A N 1
ATOM 712 C CA . PRO A 1 96 ? 2.696 3.138 18.751 1.00 73.19 96 PRO A CA 1
ATOM 713 C C . PRO A 1 96 ? 1.213 3.343 19.039 1.00 73.19 96 PRO A C 1
ATOM 715 O O . PRO A 1 96 ? 0.627 2.439 19.637 1.00 73.19 96 PRO A O 1
ATOM 718 N N . VAL A 1 97 ? 0.628 4.475 18.635 1.00 77.00 97 VAL A N 1
ATOM 719 C CA . VAL A 1 97 ? -0.754 4.847 18.984 1.00 77.00 97 VAL A CA 1
ATOM 720 C C . VAL A 1 97 ? -1.766 3.879 18.366 1.00 77.00 97 VAL A C 1
ATOM 722 O O . VAL A 1 97 ? -2.791 3.602 18.981 1.00 77.00 97 VAL A O 1
ATOM 725 N N . ALA A 1 98 ? -1.453 3.348 17.176 1.00 75.62 98 ALA A N 1
ATOM 726 C CA . ALA A 1 98 ? -2.258 2.401 16.408 1.00 75.62 98 ALA A CA 1
ATOM 727 C C . ALA A 1 98 ? -3.723 2.834 16.277 1.00 75.62 98 ALA A C 1
ATOM 729 O O . ALA A 1 98 ? -4.598 1.990 16.265 1.00 75.62 98 ALA A O 1
ATOM 730 N N . TYR A 1 99 ? -3.988 4.145 16.237 1.00 83.19 99 TYR A N 1
ATOM 731 C CA . TYR A 1 99 ? -5.296 4.812 16.243 1.00 83.19 99 TYR A CA 1
ATOM 732 C C . TYR A 1 99 ? -6.525 3.883 16.114 1.00 83.19 99 TYR A C 1
ATOM 734 O O . TYR A 1 99 ? -6.997 3.578 15.017 1.00 83.19 99 TYR A O 1
ATOM 742 N N . CYS A 1 100 ? -7.041 3.439 17.267 1.00 87.69 100 CYS A N 1
ATOM 743 C CA . CYS A 1 100 ? -8.239 2.596 17.418 1.00 87.69 100 CYS A CA 1
ATOM 744 C C . CYS A 1 100 ? -8.170 1.179 16.812 1.00 87.69 100 CYS A C 1
ATOM 746 O O . CYS A 1 100 ? -9.181 0.484 16.731 1.00 87.69 100 CYS A O 1
ATOM 748 N N . GLN A 1 101 ? -6.980 0.717 16.448 1.00 90.75 101 GLN A N 1
ATOM 749 C CA . GLN A 1 101 ? -6.657 -0.672 16.152 1.00 90.75 101 GLN A CA 1
ATOM 750 C C . GLN A 1 101 ? -6.110 -1.307 17.428 1.00 90.75 101 GLN A C 1
ATOM 752 O O . GLN A 1 101 ? -4.952 -1.125 17.802 1.00 90.75 101 GLN A O 1
ATOM 757 N N . SER A 1 102 ? -6.976 -2.033 18.137 1.00 80.44 102 SER A N 1
ATOM 758 C CA . SER A 1 102 ? -6.625 -2.666 19.415 1.00 80.44 102 SER A CA 1
ATOM 759 C C . SER A 1 102 ? -5.493 -3.687 19.287 1.00 80.44 102 SER A C 1
ATOM 761 O O . SER A 1 102 ? -4.788 -3.937 20.263 1.00 80.44 102 SER A O 1
ATOM 763 N N . ASN A 1 103 ? -5.322 -4.269 18.096 1.00 83.88 103 ASN A N 1
ATOM 764 C CA . ASN A 1 103 ? -4.352 -5.315 17.824 1.00 83.88 103 ASN A CA 1
ATOM 765 C C . ASN A 1 103 ? -3.402 -4.849 16.722 1.00 83.88 103 ASN A C 1
ATOM 767 O O . ASN A 1 103 ? -3.821 -4.508 15.618 1.00 83.88 103 ASN A O 1
ATOM 771 N N . LYS A 1 104 ? -2.106 -4.891 17.017 1.00 89.31 104 LYS A N 1
ATOM 772 C CA . LYS A 1 104 ? -1.050 -4.743 16.019 1.00 89.31 104 LYS A CA 1
ATOM 773 C C . LYS A 1 104 ? -0.775 -6.131 15.476 1.00 89.31 104 LYS A C 1
ATOM 775 O O . LYS A 1 104 ? -0.450 -7.028 16.250 1.00 89.31 104 LYS A O 1
ATOM 780 N N . LEU A 1 105 ? -1.002 -6.330 14.184 1.00 91.69 105 LEU A N 1
ATOM 781 C CA . LEU A 1 105 ? -0.867 -7.647 13.566 1.00 91.69 105 LEU A CA 1
ATOM 782 C C . LEU A 1 105 ? 0.378 -7.739 12.687 1.00 91.69 105 LEU A C 1
ATOM 784 O O . LEU A 1 105 ? 0.946 -8.821 12.614 1.00 91.69 105 LEU A O 1
ATOM 788 N N . CYS A 1 106 ? 0.844 -6.638 12.097 1.00 92.19 106 CYS A N 1
ATOM 789 C CA . CYS A 1 106 ? 1.958 -6.604 11.146 1.00 92.19 106 CYS A CA 1
ATOM 790 C C . CYS A 1 106 ? 3.312 -6.479 11.851 1.00 92.19 106 CYS A C 1
ATOM 792 O O . CYS A 1 106 ? 3.371 -6.121 13.031 1.00 92.19 106 CYS A O 1
ATOM 794 N N . ALA A 1 107 ? 4.391 -6.796 11.122 1.00 90.12 107 ALA A N 1
ATOM 795 C CA . ALA A 1 107 ? 5.766 -6.817 11.631 1.00 90.12 107 ALA A CA 1
ATOM 796 C C . ALA A 1 107 ? 5.862 -7.560 12.978 1.00 90.12 107 ALA A C 1
ATOM 798 O O . ALA A 1 107 ? 6.151 -6.964 14.017 1.00 90.12 107 ALA A O 1
ATOM 799 N N . ASP A 1 108 ? 5.500 -8.845 12.974 1.00 86.50 108 ASP A N 1
ATOM 800 C CA . ASP A 1 108 ? 5.483 -9.708 14.165 1.00 86.50 108 ASP A CA 1
ATOM 801 C C . ASP A 1 108 ? 4.622 -9.174 15.325 1.00 86.50 108 ASP A C 1
ATOM 803 O O . ASP A 1 108 ? 4.905 -9.384 16.504 1.00 86.50 108 ASP A O 1
ATOM 807 N N . GLY A 1 109 ? 3.539 -8.472 14.987 1.00 86.81 109 GLY A N 1
ATOM 808 C CA . GLY A 1 109 ? 2.601 -7.907 15.954 1.00 86.81 109 GLY A CA 1
ATOM 809 C C . GLY A 1 109 ? 3.076 -6.608 16.606 1.00 86.81 109 GLY A C 1
ATOM 810 O O . GLY A 1 109 ? 2.546 -6.197 17.640 1.00 86.81 109 GLY A O 1
ATOM 811 N N . THR A 1 110 ? 4.073 -5.945 16.021 1.00 89.31 110 THR A N 1
ATOM 812 C CA . THR A 1 110 ? 4.598 -4.675 16.536 1.00 89.31 110 THR A CA 1
ATOM 813 C C . THR A 1 110 ? 4.022 -3.456 15.831 1.00 89.31 110 THR A C 1
ATOM 815 O O . THR A 1 110 ? 4.074 -2.376 16.415 1.00 89.31 110 THR A O 1
ATOM 818 N N . VAL A 1 111 ? 3.420 -3.620 14.647 1.00 93.38 111 VAL A N 1
ATOM 819 C CA . VAL A 1 111 ? 2.920 -2.539 13.783 1.00 93.38 111 VAL A CA 1
ATOM 820 C C . VAL A 1 111 ? 1.428 -2.721 13.471 1.00 93.38 111 VAL A C 1
ATOM 822 O O . VAL A 1 111 ? 0.935 -3.835 13.265 1.00 93.38 111 VAL A O 1
ATOM 825 N N . ALA A 1 112 ? 0.680 -1.616 13.471 1.00 92.69 112 ALA A N 1
ATOM 826 C CA . ALA A 1 112 ? -0.688 -1.581 12.954 1.00 92.69 112 ALA A CA 1
ATOM 827 C C . ALA A 1 112 ? -0.683 -1.902 11.451 1.00 92.69 112 ALA A C 1
ATOM 829 O O . ALA A 1 112 ? 0.130 -1.344 10.733 1.00 92.69 112 ALA A O 1
ATOM 830 N N . CYS A 1 113 ? -1.562 -2.776 10.959 1.00 94.00 113 CYS A N 1
ATOM 831 C CA . CYS A 1 113 ? -1.569 -3.113 9.527 1.00 94.00 113 CYS A CA 1
ATOM 832 C C . CYS A 1 113 ? -2.319 -2.103 8.655 1.00 94.00 113 CYS A C 1
ATOM 834 O O . CYS A 1 113 ? -2.206 -2.155 7.434 1.00 94.00 113 CYS A O 1
ATOM 836 N N . LEU A 1 114 ? -3.107 -1.220 9.273 1.00 96.31 114 LEU A N 1
ATOM 837 C CA . LEU A 1 114 ? -3.819 -0.155 8.580 1.0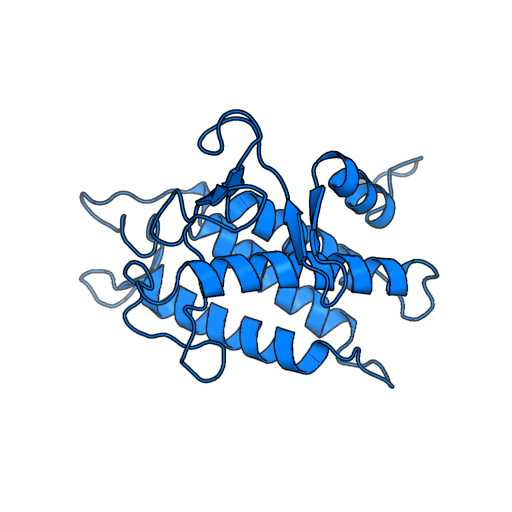0 96.31 114 LEU A CA 1
ATOM 838 C C . LEU A 1 114 ? -3.205 1.187 9.000 1.00 96.31 114 LEU A C 1
ATOM 840 O O . LEU A 1 114 ? -2.997 1.415 10.199 1.00 96.31 114 LEU A O 1
ATOM 844 N N . PRO A 1 115 ? -2.883 2.084 8.066 1.00 96.25 115 PRO A N 1
ATOM 845 C CA . PRO A 1 115 ? -2.288 3.364 8.401 1.00 96.25 115 PRO A CA 1
ATOM 846 C C . PRO A 1 115 ? -3.334 4.349 8.929 1.00 96.25 115 PRO A C 1
ATOM 848 O O . PRO A 1 115 ? -4.526 4.22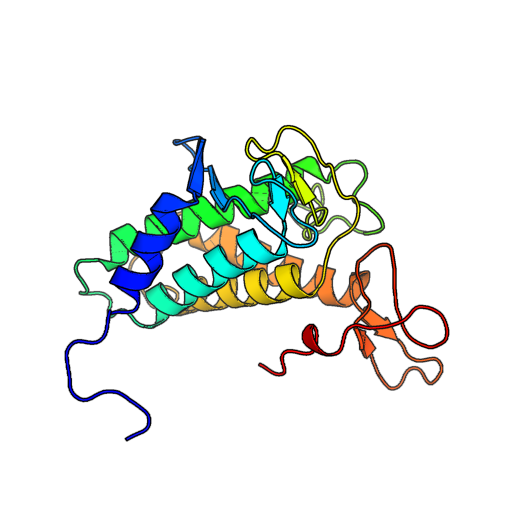2 8.676 1.00 96.25 115 PRO A O 1
ATOM 851 N N . GLY A 1 116 ? -2.884 5.391 9.623 1.00 95.56 116 GLY A N 1
ATOM 852 C CA . GLY A 1 116 ? -3.628 6.637 9.746 1.00 95.56 116 GLY A CA 1
ATOM 853 C C . GLY A 1 116 ? -3.918 7.198 8.354 1.00 95.56 116 GLY A C 1
ATOM 854 O O . GLY A 1 116 ? -3.041 7.197 7.484 1.00 95.56 116 GLY A O 1
ATOM 855 N N . TRP A 1 117 ? -5.141 7.672 8.136 1.00 95.00 117 TRP A N 1
ATOM 856 C CA . TRP A 1 117 ? -5.637 8.007 6.806 1.00 95.00 117 TRP A CA 1
ATOM 857 C C . TRP A 1 117 ? -4.890 9.166 6.153 1.00 95.00 117 TRP A C 1
ATOM 859 O O . TRP A 1 117 ? -5.007 9.336 4.944 1.00 95.00 117 TRP A O 1
ATOM 869 N N . LYS A 1 118 ? -4.124 9.965 6.914 1.00 95.00 118 LYS A N 1
ATOM 870 C CA . LYS A 1 118 ? -3.383 11.107 6.372 1.00 95.00 118 LYS A CA 1
ATOM 871 C C . LYS A 1 118 ? -2.020 11.317 7.026 1.00 95.00 118 LYS A C 1
ATOM 873 O O . LYS A 1 118 ? -1.887 11.327 8.250 1.00 95.00 118 LYS A O 1
ATOM 878 N N . HIS A 1 119 ? -1.018 11.532 6.184 1.00 95.06 119 HIS A N 1
ATOM 879 C CA . HIS A 1 119 ? 0.367 11.811 6.549 1.00 95.06 119 HIS A CA 1
ATOM 880 C C . HIS A 1 119 ? 0.903 12.981 5.725 1.00 95.06 119 HIS A C 1
ATOM 882 O O . HIS A 1 119 ? 0.378 13.278 4.654 1.00 95.06 119 HIS A O 1
ATOM 888 N N . ASN A 1 120 ? 1.988 13.612 6.170 1.00 94.00 120 ASN A N 1
ATOM 889 C CA . ASN A 1 120 ? 2.730 14.502 5.276 1.00 94.00 120 ASN A CA 1
ATOM 890 C C . ASN A 1 120 ? 3.463 13.696 4.180 1.00 94.00 120 ASN A C 1
ATOM 892 O O . ASN A 1 120 ? 3.741 12.504 4.341 1.00 94.00 120 ASN A O 1
ATOM 896 N N . LYS A 1 121 ? 3.831 14.343 3.068 1.00 93.94 121 LYS A N 1
ATOM 897 C CA . LYS A 1 121 ? 4.476 13.673 1.917 1.00 93.94 121 LYS A CA 1
ATOM 898 C C . LYS A 1 121 ? 5.851 13.048 2.172 1.00 93.94 121 LYS A C 1
ATOM 900 O O . LYS A 1 121 ? 6.366 12.349 1.304 1.00 93.94 121 LYS A O 1
ATOM 905 N N . PHE A 1 122 ? 6.460 13.319 3.324 1.00 95.00 122 PHE A N 1
ATOM 906 C CA . PHE A 1 122 ? 7.747 12.746 3.725 1.00 95.00 122 PHE A CA 1
ATOM 907 C C . PHE A 1 122 ? 7.591 11.585 4.707 1.00 95.00 122 PHE A C 1
ATOM 909 O O . PHE A 1 122 ? 8.594 11.022 5.138 1.00 95.00 122 PHE A O 1
ATOM 916 N N . PHE A 1 123 ? 6.354 11.252 5.087 1.00 94.75 123 PHE A N 1
ATOM 917 C CA . PHE A 1 123 ? 6.053 10.294 6.140 1.00 94.75 123 PHE A CA 1
ATOM 918 C C . PHE A 1 123 ? 6.842 10.573 7.428 1.00 94.75 123 PHE A C 1
ATOM 920 O O . PHE A 1 123 ? 7.406 9.664 8.031 1.00 94.75 123 PHE A O 1
ATOM 927 N N . THR A 1 124 ? 6.915 11.836 7.846 1.00 92.88 124 THR A N 1
ATOM 928 C CA . THR A 1 124 ? 7.505 12.209 9.144 1.00 92.88 124 THR A CA 1
ATOM 929 C C . THR A 1 124 ? 6.451 12.547 10.193 1.00 92.88 124 THR A C 1
ATOM 931 O O . THR A 1 124 ? 6.770 12.620 11.375 1.00 92.88 124 THR A O 1
ATOM 934 N N . GLU A 1 125 ? 5.196 12.726 9.778 1.00 91.44 125 GLU A N 1
ATOM 935 C CA . GLU A 1 125 ? 4.089 13.093 10.656 1.00 91.44 125 GLU A CA 1
ATOM 936 C C . GLU A 1 125 ? 2.786 12.429 10.207 1.00 91.44 125 GLU A C 1
ATOM 938 O O . GLU A 1 125 ? 2.493 12.366 9.007 1.00 91.44 125 GLU A O 1
ATOM 943 N N . VAL A 1 126 ? 1.995 11.978 11.186 1.00 93.38 126 VAL A N 1
ATOM 944 C CA . VAL A 1 126 ? 0.599 11.574 10.993 1.00 93.38 126 VAL A CA 1
ATOM 945 C C . VAL A 1 126 ? -0.291 12.786 11.248 1.00 93.38 126 VAL A C 1
ATOM 947 O O . VAL A 1 126 ? -0.383 13.264 12.377 1.00 93.38 126 VAL A O 1
ATOM 950 N N . THR A 1 127 ? -0.955 13.282 10.209 1.00 92.00 127 THR A N 1
ATOM 951 C CA . THR A 1 127 ? -1.823 14.470 10.283 1.00 92.00 127 THR A CA 1
ATOM 952 C C . THR A 1 127 ? -3.310 14.109 10.325 1.00 92.00 127 THR A C 1
ATOM 954 O O . THR A 1 127 ? -4.142 14.941 10.683 1.00 92.00 127 THR A O 1
ATOM 957 N N . GLY A 1 128 ? -3.648 12.854 10.016 1.00 90.81 128 GLY A N 1
ATOM 958 C CA . GLY A 1 128 ? -4.973 12.262 10.166 1.00 90.81 128 GLY A CA 1
ATOM 959 C C . GLY A 1 128 ? -4.864 10.904 10.845 1.00 90.81 128 GLY A C 1
ATOM 960 O O . GLY A 1 128 ? -4.318 9.953 10.290 1.00 90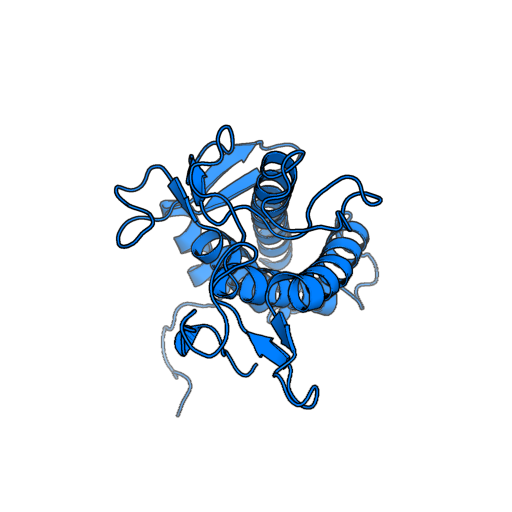.81 128 GLY A O 1
ATOM 961 N N . THR A 1 129 ? -5.365 10.835 12.074 1.00 91.56 129 THR A N 1
ATOM 962 C CA . THR A 1 129 ? -5.398 9.617 12.892 1.00 91.56 129 THR A CA 1
ATOM 963 C C . THR A 1 129 ? -6.489 8.684 12.409 1.00 91.56 129 THR A C 1
ATOM 965 O O . THR A 1 129 ? -7.436 9.201 11.853 1.00 91.56 129 THR A O 1
ATOM 968 N N . GLY A 1 130 ? -6.386 7.375 12.676 1.00 92.94 130 GLY A N 1
ATOM 969 C CA . GLY A 1 130 ? -7.359 6.323 12.323 1.00 92.94 130 GLY A CA 1
ATOM 970 C C . GLY A 1 130 ? -7.311 5.930 10.846 1.00 92.94 130 GLY A C 1
ATOM 971 O O . GLY A 1 130 ? -6.937 6.749 10.015 1.00 92.94 130 GLY A O 1
ATOM 972 N N . SER A 1 131 ? -7.644 4.687 10.517 1.00 94.81 131 SER A N 1
ATOM 973 C CA . SER A 1 131 ? -7.609 4.212 9.130 1.00 94.81 131 SER A CA 1
ATOM 974 C C . SER A 1 131 ? -8.864 4.594 8.354 1.00 94.81 131 SER A C 1
ATOM 976 O O . SER A 1 131 ? -9.878 4.939 8.964 1.00 94.81 131 SER A O 1
ATOM 978 N N . ALA A 1 132 ? -8.789 4.543 7.024 1.00 94.06 132 ALA A N 1
ATOM 979 C CA . ALA A 1 132 ? -9.899 4.831 6.120 1.00 94.06 132 ALA A CA 1
ATOM 980 C C . ALA A 1 132 ? -10.125 3.614 5.200 1.00 94.06 132 ALA A C 1
ATOM 982 O O . ALA A 1 132 ? -9.184 3.220 4.504 1.00 94.06 132 ALA A O 1
ATOM 983 N N . PRO A 1 133 ? -11.316 2.978 5.222 1.00 94.12 133 PRO A N 1
ATOM 984 C CA . PRO A 1 133 ? -11.491 1.659 4.627 1.00 94.12 133 PRO A CA 1
ATOM 985 C C . PRO A 1 133 ? -11.374 1.616 3.106 1.00 94.12 133 PRO A C 1
ATOM 987 O O . PRO A 1 133 ? -10.946 0.592 2.599 1.00 94.12 133 PRO A O 1
ATOM 990 N N . ASP A 1 134 ? -11.702 2.698 2.404 1.00 92.81 134 ASP A N 1
ATOM 991 C CA . ASP A 1 134 ? -11.463 2.855 0.963 1.00 92.81 134 ASP A CA 1
ATOM 992 C C . ASP A 1 134 ? -9.993 2.630 0.597 1.00 92.81 134 ASP A C 1
ATOM 994 O O . ASP A 1 134 ? -9.657 1.731 -0.168 1.00 92.81 134 ASP A O 1
ATOM 998 N N . GLY A 1 135 ? -9.088 3.399 1.203 1.00 95.44 135 GLY A N 1
ATOM 999 C CA . GLY A 1 135 ? -7.661 3.229 0.939 1.00 95.44 135 GLY A CA 1
ATOM 1000 C C . GLY A 1 135 ? -7.132 1.877 1.408 1.00 95.44 135 GLY A C 1
ATOM 1001 O O . GLY A 1 135 ? -6.263 1.295 0.760 1.00 95.44 135 GLY A O 1
ATOM 1002 N N . ASP A 1 136 ? -7.658 1.377 2.529 1.00 97.19 136 ASP A N 1
ATOM 1003 C CA . ASP A 1 136 ? -7.255 0.093 3.098 1.00 97.19 136 ASP A CA 1
ATOM 1004 C C . ASP A 1 136 ? -7.614 -1.083 2.177 1.00 97.19 136 ASP A C 1
ATOM 1006 O O . ASP A 1 136 ? -6.766 -1.944 1.935 1.00 97.19 136 ASP A O 1
ATOM 1010 N N . GLU A 1 137 ? -8.843 -1.137 1.654 1.00 96.00 137 GLU A N 1
ATOM 1011 C CA . GLU A 1 137 ? -9.283 -2.235 0.787 1.00 96.00 137 GLU A CA 1
ATOM 1012 C C . GLU A 1 137 ? -8.555 -2.234 -0.560 1.00 96.00 137 GLU A C 1
ATOM 1014 O O . GLU A 1 137 ? -8.077 -3.289 -0.987 1.00 96.00 137 GLU A O 1
ATOM 1019 N N . ASP A 1 138 ? -8.355 -1.064 -1.171 1.00 97.19 138 ASP A N 1
ATOM 1020 C CA . ASP A 1 138 ? -7.627 -0.944 -2.437 1.00 97.19 138 ASP A CA 1
ATOM 1021 C C . ASP A 1 138 ? -6.157 -1.347 -2.292 1.00 97.19 138 ASP A C 1
ATOM 1023 O O . ASP A 1 138 ? -5.612 -2.070 -3.134 1.00 97.19 138 ASP A O 1
ATOM 1027 N N . ALA A 1 139 ? -5.508 -0.944 -1.195 1.00 98.44 139 ALA A N 1
ATOM 1028 C CA . ALA A 1 139 ? -4.145 -1.365 -0.897 1.00 98.44 139 ALA A CA 1
ATOM 1029 C C . ALA A 1 139 ? -4.051 -2.890 -0.745 1.00 98.44 139 ALA A C 1
ATOM 1031 O O . ALA A 1 139 ? -3.161 -3.513 -1.330 1.00 98.44 139 ALA A O 1
ATOM 1032 N N . ILE A 1 140 ? -4.975 -3.501 0.008 1.00 98.50 140 ILE A N 1
ATOM 1033 C CA . ILE A 1 140 ? -5.029 -4.955 0.216 1.00 98.50 140 ILE A CA 1
ATOM 1034 C C . ILE A 1 140 ? -5.222 -5.683 -1.119 1.00 98.50 140 ILE A C 1
ATOM 1036 O O . ILE A 1 140 ? -4.475 -6.617 -1.421 1.00 98.50 140 ILE A O 1
ATOM 1040 N N . VAL A 1 141 ? -6.175 -5.243 -1.944 1.00 97.88 141 VAL A N 1
ATOM 1041 C CA . VAL A 1 141 ? -6.424 -5.821 -3.273 1.00 97.88 141 VAL A CA 1
ATOM 1042 C C . VAL A 1 141 ? -5.190 -5.678 -4.164 1.00 97.88 141 VAL A C 1
ATOM 1044 O O . VAL A 1 141 ? -4.781 -6.652 -4.797 1.00 97.88 141 VAL A O 1
ATOM 1047 N N . GLY A 1 142 ? -4.540 -4.513 -4.169 1.00 98.38 142 GLY A N 1
ATOM 1048 C CA . GLY A 1 142 ? -3.293 -4.285 -4.900 1.00 98.38 142 GLY A CA 1
ATOM 1049 C C . GLY A 1 142 ? -2.171 -5.238 -4.498 1.00 98.38 142 GLY A C 1
ATOM 1050 O O . GLY A 1 142 ? -1.524 -5.831 -5.366 1.00 98.38 142 GLY A O 1
ATOM 1051 N N . MET A 1 143 ? -1.980 -5.449 -3.192 1.00 98.81 143 MET A N 1
ATOM 1052 C CA . MET A 1 143 ? -1.013 -6.424 -2.683 1.00 98.81 143 MET A CA 1
ATOM 1053 C C . MET A 1 143 ? -1.354 -7.843 -3.147 1.00 98.81 143 MET A C 1
ATOM 1055 O O . MET A 1 143 ? -0.477 -8.541 -3.656 1.00 98.81 143 MET A O 1
ATOM 1059 N N . ILE A 1 144 ? -2.621 -8.260 -3.034 1.00 98.69 144 ILE A N 1
ATOM 1060 C CA . ILE A 1 144 ? -3.081 -9.580 -3.491 1.00 98.69 144 ILE A CA 1
ATOM 1061 C C . ILE A 1 144 ? -2.801 -9.757 -4.986 1.00 98.69 144 ILE A C 1
ATOM 1063 O O . ILE A 1 144 ? -2.207 -10.764 -5.369 1.00 98.69 144 ILE A O 1
ATOM 1067 N N . MET A 1 145 ? -3.159 -8.784 -5.827 1.00 98.56 145 MET A N 1
ATOM 1068 C CA . MET A 1 145 ? -2.920 -8.851 -7.273 1.00 98.56 145 MET A CA 1
ATOM 1069 C C . MET A 1 145 ? -1.433 -9.029 -7.595 1.00 98.56 145 MET A C 1
ATOM 1071 O O . MET A 1 145 ? -1.078 -9.918 -8.369 1.00 98.56 145 MET A O 1
ATOM 1075 N N . ALA A 1 146 ? -0.552 -8.260 -6.950 1.00 98.56 146 ALA A N 1
ATOM 1076 C CA . ALA A 1 146 ? 0.890 -8.374 -7.156 1.00 98.56 146 ALA A CA 1
ATOM 1077 C C . ALA A 1 146 ? 1.459 -9.726 -6.695 1.00 98.56 146 ALA A C 1
ATOM 1079 O O . ALA A 1 146 ? 2.289 -10.309 -7.391 1.00 98.56 146 ALA A O 1
ATOM 1080 N N . ILE A 1 147 ? 0.999 -10.257 -5.554 1.00 98.56 147 ILE A N 1
ATOM 1081 C CA . ILE A 1 147 ? 1.386 -11.592 -5.068 1.00 98.56 147 ILE A CA 1
ATOM 1082 C C . ILE A 1 147 ? 0.965 -12.655 -6.084 1.00 98.56 147 ILE A C 1
ATOM 1084 O O . ILE A 1 147 ? 1.785 -13.484 -6.480 1.00 98.56 147 ILE A O 1
ATOM 1088 N N . LYS A 1 148 ? -0.295 -12.623 -6.537 1.00 98.25 148 LYS A N 1
ATOM 1089 C CA . LYS A 1 148 ? -0.837 -13.587 -7.505 1.00 98.25 148 LYS A CA 1
ATOM 1090 C C . LYS A 1 148 ? -0.111 -13.513 -8.850 1.00 98.25 148 LYS A C 1
ATOM 1092 O O . LYS A 1 148 ? 0.125 -14.553 -9.457 1.00 98.25 148 LYS A O 1
ATOM 1097 N N . ALA A 1 149 ? 0.313 -12.323 -9.272 1.00 97.88 149 ALA A N 1
ATOM 1098 C CA . ALA A 1 149 ? 1.052 -12.117 -10.516 1.00 97.88 149 ALA A CA 1
ATOM 1099 C C . ALA A 1 149 ? 2.407 -12.844 -10.573 1.00 97.88 149 ALA A C 1
ATOM 1101 O O . ALA A 1 149 ? 2.896 -13.138 -11.663 1.00 97.88 149 ALA A O 1
ATOM 1102 N N . VAL A 1 150 ? 3.025 -13.110 -9.417 1.00 97.88 150 VAL A N 1
ATOM 1103 C CA . VAL A 1 150 ? 4.374 -13.698 -9.312 1.00 97.88 150 VAL A CA 1
ATOM 1104 C C . VAL A 1 150 ? 4.389 -15.035 -8.556 1.00 97.88 150 VAL A C 1
ATOM 1106 O O . VAL A 1 150 ? 5.441 -15.654 -8.405 1.00 97.88 150 VAL A O 1
ATOM 1109 N N . GLU A 1 151 ? 3.242 -15.516 -8.058 1.00 97.25 151 GLU A N 1
ATOM 1110 C CA . GLU A 1 151 ? 3.174 -16.700 -7.183 1.00 97.25 151 GLU A CA 1
ATOM 1111 C C . GLU A 1 151 ? 3.694 -17.979 -7.862 1.00 97.25 151 GLU A C 1
ATOM 1113 O O . GLU A 1 151 ? 4.241 -18.864 -7.195 1.00 97.25 151 GLU A O 1
ATOM 1118 N N . ASN A 1 152 ? 3.560 -18.057 -9.188 1.00 95.81 152 ASN A N 1
ATOM 1119 C CA . ASN A 1 152 ? 3.976 -19.195 -10.008 1.00 95.81 152 ASN A CA 1
ATOM 1120 C C . ASN A 1 152 ? 5.321 -18.967 -10.710 1.00 95.81 152 ASN A C 1
ATOM 1122 O O . ASN A 1 152 ? 5.781 -19.847 -11.439 1.00 95.81 152 ASN A O 1
ATOM 1126 N N . ASP A 1 153 ? 5.973 -17.825 -10.480 1.00 95.75 153 ASP A N 1
ATOM 1127 C CA . ASP A 1 153 ? 7.304 -17.576 -11.021 1.00 95.75 153 ASP A CA 1
ATOM 1128 C C . ASP A 1 153 ? 8.297 -18.588 -10.442 1.00 95.75 153 ASP A C 1
ATOM 1130 O O . ASP A 1 153 ? 8.292 -18.888 -9.239 1.00 95.75 153 ASP A O 1
ATOM 1134 N N . ALA A 1 154 ? 9.191 -19.079 -11.306 1.00 94.62 154 ALA A N 1
ATOM 1135 C CA . ALA A 1 154 ? 10.273 -19.978 -10.911 1.00 94.62 154 ALA A CA 1
ATOM 1136 C C . ALA A 1 154 ? 11.182 -19.338 -9.848 1.00 94.62 154 ALA A C 1
ATOM 1138 O O . ALA A 1 154 ? 11.652 -20.017 -8.937 1.00 94.62 154 ALA A O 1
ATOM 1139 N N . GLN A 1 155 ? 11.385 -18.022 -9.948 1.00 95.00 155 GLN A N 1
ATOM 1140 C CA . GLN A 1 155 ? 12.071 -17.211 -8.955 1.00 95.00 155 GLN A CA 1
ATOM 1141 C C . GLN A 1 155 ? 11.162 -16.056 -8.542 1.00 95.00 155 GLN A C 1
ATOM 1143 O O . GLN A 1 155 ? 10.872 -15.167 -9.337 1.00 95.00 155 GLN A O 1
ATOM 1148 N N . LYS A 1 156 ? 10.730 -16.070 -7.282 1.00 97.06 156 LYS A N 1
ATOM 1149 C CA . LYS A 1 156 ? 9.897 -15.012 -6.707 1.00 97.06 156 LYS A CA 1
ATOM 1150 C C . LYS A 1 156 ? 10.737 -13.771 -6.387 1.00 97.06 156 LYS A C 1
ATOM 1152 O O . LYS A 1 156 ? 11.914 -13.918 -6.038 1.00 97.06 156 LYS A O 1
ATOM 1157 N N . PRO A 1 157 ? 10.158 -12.562 -6.469 1.00 97.19 157 PRO A N 1
ATOM 1158 C CA . PRO A 1 157 ? 10.844 -11.351 -6.039 1.00 97.19 157 PRO A CA 1
ATOM 1159 C C . PRO A 1 157 ? 11.130 -11.393 -4.532 1.00 97.19 157 PRO A C 1
ATOM 1161 O O . PRO A 1 157 ? 10.386 -12.000 -3.763 1.00 97.19 157 PRO A O 1
ATOM 1164 N N . SER A 1 158 ? 12.196 -10.720 -4.092 1.00 97.38 158 SER A N 1
ATOM 1165 C CA . SER A 1 158 ? 12.646 -10.743 -2.689 1.00 97.38 158 SER A CA 1
ATOM 1166 C C . SER A 1 158 ? 11.616 -10.209 -1.690 1.00 97.38 158 SER A C 1
ATOM 1168 O O . SER A 1 158 ? 11.663 -10.572 -0.520 1.00 97.38 158 SER A O 1
ATOM 1170 N N . TRP A 1 159 ? 10.684 -9.371 -2.145 1.00 97.81 159 TRP A N 1
ATOM 1171 C CA . TRP A 1 159 ? 9.599 -8.814 -1.337 1.00 97.81 159 TRP A CA 1
ATOM 1172 C C . TRP A 1 159 ? 8.379 -9.736 -1.207 1.00 97.81 159 TRP A C 1
ATOM 1174 O O . TRP A 1 159 ? 7.463 -9.420 -0.453 1.00 97.81 159 TRP A O 1
ATOM 1184 N N . TYR A 1 160 ? 8.331 -10.860 -1.933 1.00 98.50 160 TYR A N 1
ATOM 1185 C CA . TYR A 1 160 ? 7.134 -11.699 -2.051 1.00 98.50 160 TYR A CA 1
ATOM 1186 C C . TYR A 1 160 ? 6.549 -12.126 -0.701 1.00 98.50 160 TYR A C 1
ATOM 1188 O O . TYR A 1 160 ? 5.360 -11.933 -0.453 1.00 98.50 160 TYR A O 1
ATOM 1196 N N . ASP A 1 161 ? 7.377 -12.706 0.172 1.00 98.12 161 ASP A N 1
ATOM 1197 C CA . ASP A 1 161 ? 6.900 -13.239 1.450 1.00 98.12 161 ASP A CA 1
ATOM 1198 C C . ASP A 1 161 ? 6.469 -12.126 2.410 1.00 98.12 161 ASP A C 1
ATOM 1200 O O . ASP A 1 161 ? 5.487 -12.300 3.130 1.00 98.12 161 ASP A O 1
ATOM 1204 N N . GLU A 1 162 ? 7.152 -10.978 2.377 1.00 97.56 162 GLU A N 1
ATOM 1205 C CA . GLU A 1 162 ? 6.783 -9.806 3.170 1.00 97.56 162 GLU A CA 1
ATOM 1206 C C . GLU A 1 162 ? 5.412 -9.281 2.745 1.00 97.56 162 GLU A C 1
ATOM 1208 O O . GLU A 1 162 ? 4.501 -9.193 3.563 1.00 97.56 162 GLU A O 1
ATOM 1213 N N . VAL A 1 163 ? 5.236 -8.980 1.458 1.00 98.38 163 VAL A N 1
ATOM 1214 C CA . VAL A 1 163 ? 3.974 -8.438 0.943 1.00 98.38 163 VAL A CA 1
ATOM 1215 C C . VAL A 1 163 ? 2.828 -9.428 1.168 1.00 98.38 163 VAL A C 1
ATOM 1217 O O . VAL A 1 163 ? 1.723 -9.011 1.508 1.00 98.38 163 VAL A O 1
ATOM 1220 N N . ARG A 1 164 ? 3.082 -10.741 1.060 1.00 98.31 164 ARG A N 1
ATOM 1221 C CA . ARG A 1 164 ? 2.089 -11.780 1.375 1.00 98.31 164 ARG A CA 1
ATOM 1222 C C . ARG A 1 164 ? 1.646 -11.756 2.833 1.00 98.31 164 ARG A C 1
ATOM 1224 O O . ARG A 1 164 ? 0.446 -11.806 3.090 1.00 98.31 164 ARG A O 1
ATOM 1231 N N . ASP A 1 165 ? 2.586 -11.696 3.770 1.00 97.62 165 ASP A N 1
ATOM 1232 C CA . ASP A 1 165 ? 2.277 -11.610 5.201 1.00 97.62 1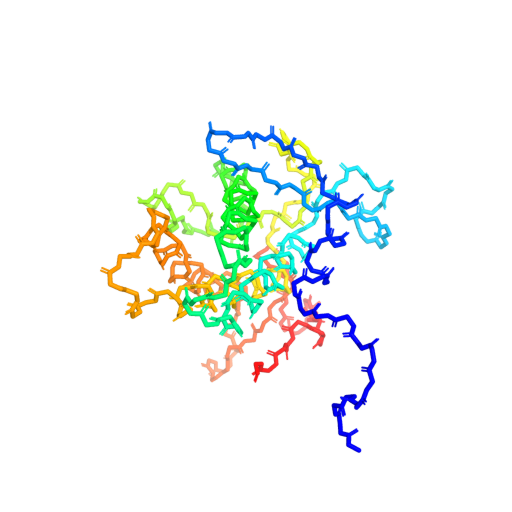65 ASP A CA 1
ATOM 1233 C C . ASP A 1 165 ? 1.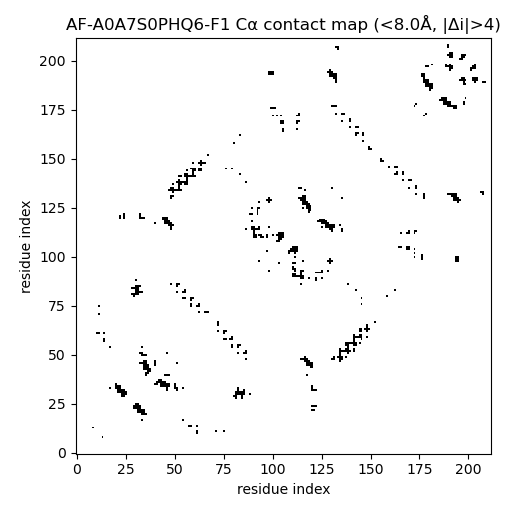501 -10.319 5.523 1.00 97.62 165 ASP A C 1
ATOM 1235 O O . ASP A 1 165 ? 0.484 -10.352 6.219 1.00 97.62 165 ASP A O 1
ATOM 1239 N N . TRP A 1 166 ? 1.909 -9.196 4.927 1.00 97.94 166 TRP A N 1
ATOM 1240 C CA . TRP A 1 166 ? 1.216 -7.917 5.069 1.00 97.94 166 TRP A CA 1
ATOM 1241 C C . TRP A 1 166 ? -0.198 -7.935 4.490 1.00 97.94 166 TRP A C 1
ATOM 1243 O O . TRP A 1 166 ? -1.099 -7.402 5.132 1.00 97.94 166 TRP A O 1
ATOM 1253 N N . ALA A 1 167 ? -0.432 -8.564 3.337 1.00 98.00 167 ALA A N 1
ATOM 1254 C CA . ALA A 1 167 ? -1.764 -8.669 2.742 1.00 98.00 167 ALA A CA 1
ATOM 1255 C C . ALA A 1 167 ? -2.726 -9.485 3.626 1.00 98.00 167 ALA A C 1
ATOM 1257 O O . ALA A 1 167 ? -3.857 -9.060 3.879 1.00 98.00 167 ALA A O 1
ATOM 1258 N N . ASP A 1 168 ? -2.270 -10.629 4.144 1.00 97.38 168 ASP A N 1
ATOM 1259 C CA . ASP A 1 168 ? -3.064 -11.505 5.017 1.00 97.38 168 ASP A CA 1
ATOM 1260 C C . ASP A 1 168 ? -3.430 -10.812 6.342 1.00 97.38 168 ASP A C 1
ATOM 1262 O O . ASP A 1 168 ? -4.595 -10.749 6.758 1.00 97.38 168 ASP A O 1
ATOM 1266 N N . ARG A 1 169 ? -2.437 -10.189 6.981 1.00 97.25 169 ARG A N 1
ATOM 1267 C CA . ARG A 1 169 ? -2.635 -9.489 8.253 1.00 97.25 169 ARG A CA 1
ATOM 1268 C C . ARG A 1 169 ? -3.434 -8.204 8.089 1.00 97.25 169 ARG A C 1
ATOM 1270 O O . ARG A 1 169 ? -4.281 -7.929 8.935 1.00 97.25 169 ARG A O 1
ATOM 1277 N N . SER A 1 170 ? -3.239 -7.461 6.999 1.00 97.06 170 SER A N 1
ATOM 1278 C CA . SER A 1 170 ? -4.067 -6.293 6.664 1.00 97.06 170 SER A CA 1
ATOM 1279 C C . SER A 1 170 ? -5.521 -6.690 6.437 1.00 97.06 170 SER A C 1
ATOM 1281 O O . SER A 1 170 ? -6.406 -6.035 6.978 1.00 97.06 170 SER A O 1
ATOM 1283 N N . SER A 1 171 ? -5.782 -7.811 5.756 1.00 96.75 171 SER A N 1
ATOM 1284 C CA . SER A 1 171 ? -7.142 -8.353 5.587 1.00 96.75 171 SER A CA 1
ATOM 1285 C C . SER A 1 171 ? -7.793 -8.685 6.933 1.00 96.75 171 SER A C 1
ATOM 1287 O O . SER A 1 171 ? -8.948 -8.339 7.193 1.00 96.75 171 SER A O 1
ATOM 1289 N N . THR A 1 172 ? -7.030 -9.303 7.836 1.00 95.25 172 THR A N 1
ATOM 1290 C CA . THR A 1 172 ? -7.493 -9.585 9.200 1.00 95.25 172 THR A CA 1
ATOM 1291 C C . THR A 1 172 ? -7.764 -8.291 9.976 1.00 95.25 172 THR A C 1
ATOM 1293 O O . THR A 1 172 ? -8.835 -8.140 10.568 1.00 95.25 172 THR A O 1
ATOM 1296 N N . SER A 1 173 ? -6.839 -7.327 9.947 1.00 95.12 173 SER A N 1
ATOM 1297 C CA . SER A 1 173 ? -7.006 -6.018 10.589 1.00 95.12 173 SER A CA 1
ATOM 1298 C C . SER A 1 173 ? -8.203 -5.249 10.036 1.00 95.12 173 SER A C 1
ATOM 1300 O O . SER A 1 173 ? -8.939 -4.650 10.818 1.00 95.12 173 SER A O 1
ATOM 1302 N N . PHE A 1 174 ? -8.452 -5.303 8.728 1.00 95.19 174 PHE A N 1
ATOM 1303 C CA . PHE A 1 174 ? -9.608 -4.678 8.091 1.00 95.19 174 PHE A CA 1
ATOM 1304 C C . PHE A 1 174 ? -10.914 -5.213 8.683 1.00 95.19 174 PHE A C 1
ATOM 1306 O O . PHE A 1 174 ? -11.743 -4.449 9.181 1.00 95.19 174 PHE A O 1
ATOM 1313 N N . LEU A 1 175 ? -11.070 -6.538 8.738 1.00 92.75 175 LEU A N 1
ATOM 1314 C CA . LEU A 1 175 ? -12.257 -7.161 9.325 1.00 92.75 175 LEU A CA 1
ATOM 1315 C C . LEU A 1 175 ? -12.417 -6.839 10.816 1.00 92.75 175 LEU A C 1
ATOM 1317 O O . LEU A 1 175 ? -13.547 -6.702 11.289 1.00 92.75 175 LEU A O 1
ATOM 1321 N N . LEU A 1 176 ? -11.318 -6.713 11.560 1.00 92.25 176 LEU A N 1
ATOM 1322 C CA . LEU A 1 176 ? -11.350 -6.411 12.992 1.00 92.25 176 LEU A CA 1
ATOM 1323 C C . LEU A 1 176 ? -11.658 -4.943 13.303 1.00 92.25 176 LEU A C 1
ATOM 1325 O O . LEU A 1 176 ? -12.326 -4.669 14.300 1.00 92.25 176 LEU A O 1
ATOM 1329 N N . HIS A 1 177 ? -11.153 -4.007 12.499 1.00 92.69 177 HIS A N 1
ATOM 1330 C CA . HIS A 1 177 ? -11.110 -2.589 12.869 1.00 92.69 177 HIS A CA 1
ATOM 1331 C C . HIS A 1 177 ? -11.980 -1.694 11.982 1.00 92.69 177 HIS A C 1
ATOM 1333 O O . HIS A 1 177 ? -12.576 -0.738 12.494 1.00 92.69 177 HIS A O 1
ATOM 1339 N N . ASN A 1 178 ? -12.130 -2.038 10.702 1.00 93.06 178 ASN A N 1
ATOM 1340 C CA . ASN A 1 178 ? -12.970 -1.304 9.754 1.00 93.06 178 ASN A CA 1
ATOM 1341 C C . ASN A 1 178 ? -14.387 -1.854 9.653 1.00 93.06 178 ASN A C 1
ATOM 1343 O O . ASN A 1 178 ? -15.235 -1.209 9.046 1.00 93.06 178 ASN A O 1
ATOM 1347 N N . THR A 1 179 ? -14.688 -2.999 10.273 1.00 90.50 179 THR A N 1
ATOM 1348 C CA . THR A 1 179 ? -16.058 -3.524 10.321 1.00 90.50 179 THR A CA 1
ATOM 1349 C C . THR A 1 179 ? -16.606 -3.597 11.740 1.00 90.50 179 THR A C 1
ATOM 1351 O O . THR A 1 179 ? -15.868 -3.717 12.717 1.00 90.50 179 THR A O 1
ATOM 1354 N N . LYS A 1 180 ? -17.931 -3.535 11.862 1.00 87.06 180 LYS A N 1
ATOM 1355 C CA . LYS A 1 180 ? -18.677 -3.750 13.106 1.00 87.06 180 LYS A CA 1
ATOM 1356 C C . LYS A 1 180 ? -19.790 -4.758 12.842 1.00 87.06 180 LYS A C 1
ATOM 1358 O O . LYS A 1 180 ? -20.445 -4.708 11.802 1.00 87.06 180 LYS A O 1
ATOM 1363 N N . LEU A 1 181 ? -20.019 -5.679 13.776 1.00 84.69 181 LEU A N 1
ATOM 1364 C CA . LEU A 1 181 ? -21.196 -6.544 13.712 1.00 84.69 181 LEU A CA 1
ATOM 1365 C C . LEU A 1 181 ? -22.461 -5.707 13.936 1.00 84.69 181 LEU A C 1
ATOM 1367 O O . LEU A 1 181 ? -22.516 -4.885 14.848 1.00 84.69 181 LEU A O 1
ATOM 1371 N N . SER A 1 182 ? -23.483 -5.934 13.113 1.00 79.25 182 SER A N 1
ATOM 1372 C CA . SER A 1 182 ? -24.838 -5.422 13.348 1.00 79.25 182 SER A CA 1
ATOM 1373 C C . SER A 1 182 ? -25.367 -5.878 14.714 1.00 79.25 182 SER A C 1
ATOM 1375 O O . SER A 1 182 ? -24.928 -6.909 15.222 1.00 79.25 182 SER A O 1
ATOM 1377 N N . ASN A 1 183 ? -26.368 -5.189 15.270 1.00 80.19 183 ASN A N 1
ATOM 1378 C CA . ASN A 1 183 ? -26.964 -5.562 16.563 1.00 80.19 183 ASN A CA 1
ATOM 1379 C C . ASN A 1 183 ? -27.547 -6.986 16.583 1.00 80.19 183 ASN A C 1
ATOM 1381 O O . ASN A 1 183 ? -27.586 -7.617 17.634 1.00 80.19 183 ASN A O 1
ATOM 1385 N N . SER A 1 184 ? -27.978 -7.512 15.431 1.00 82.00 184 SER A N 1
ATOM 1386 C CA . SER A 1 184 ? -28.438 -8.902 15.310 1.00 82.00 184 SER A CA 1
ATOM 1387 C C . SER A 1 184 ? -27.295 -9.923 15.257 1.00 82.00 184 SER A C 1
ATOM 1389 O O . SER A 1 184 ? -27.548 -11.123 15.284 1.00 82.00 184 SER A O 1
ATOM 1391 N N . GLY A 1 185 ? -26.045 -9.472 15.121 1.00 83.00 185 GLY A N 1
ATOM 1392 C CA . GLY A 1 185 ? -24.865 -10.312 14.912 1.00 83.00 185 GLY A CA 1
ATOM 1393 C C . GLY A 1 185 ? -24.799 -10.992 13.540 1.00 83.00 185 GLY A C 1
ATOM 1394 O O . GLY A 1 185 ? -23.839 -11.707 13.274 1.00 83.00 185 GLY A O 1
ATOM 1395 N N . GLN A 1 186 ? -25.786 -10.779 12.663 1.00 82.12 186 GLN A N 1
ATOM 1396 C CA . GLN A 1 186 ? -25.909 -11.516 11.398 1.00 82.12 186 GLN A CA 1
ATOM 1397 C C . GLN A 1 186 ? -25.091 -10.913 10.257 1.00 82.12 186 GLN A C 1
ATOM 1399 O O . GLN A 1 186 ? -24.697 -11.629 9.343 1.00 82.12 186 GLN A O 1
ATOM 1404 N N . ASN A 1 187 ? -24.826 -9.608 10.311 1.00 82.00 187 ASN A N 1
ATOM 1405 C CA . ASN A 1 187 ? -24.106 -8.887 9.269 1.00 82.00 187 ASN A CA 1
ATOM 1406 C C . ASN A 1 187 ? -22.872 -8.200 9.853 1.00 82.00 187 ASN A C 1
ATOM 1408 O O . ASN A 1 187 ? -22.922 -7.681 10.973 1.00 82.00 187 ASN A O 1
ATOM 1412 N N . ARG A 1 188 ? -21.784 -8.145 9.080 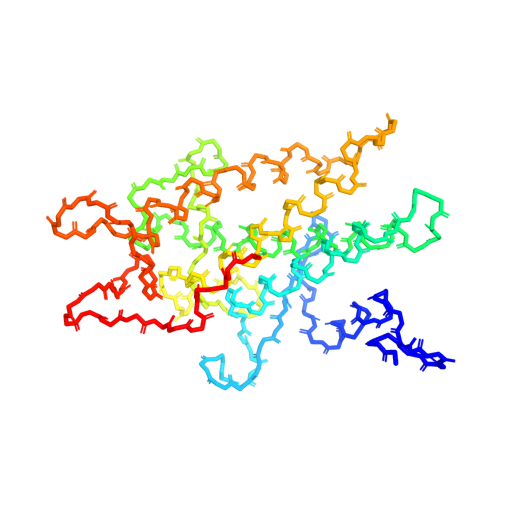1.00 84.56 188 ARG A N 1
ATOM 1413 C CA . ARG A 1 188 ? -20.690 -7.192 9.302 1.00 84.56 188 ARG A CA 1
ATOM 1414 C C . ARG A 1 188 ? -20.924 -5.990 8.413 1.00 84.56 188 ARG A C 1
ATOM 1416 O O . ARG A 1 188 ? -21.221 -6.149 7.234 1.00 84.56 188 ARG A O 1
ATOM 1423 N N . ILE A 1 189 ? -20.802 -4.806 8.989 1.00 83.44 189 ILE A N 1
ATOM 1424 C CA . ILE A 1 189 ? -20.956 -3.560 8.255 1.00 83.44 189 ILE A CA 1
ATOM 1425 C C . ILE A 1 189 ? -19.646 -2.796 8.296 1.00 83.44 189 ILE A C 1
ATOM 1427 O O . ILE A 1 189 ? -18.988 -2.738 9.336 1.00 83.44 189 ILE A O 1
ATOM 1431 N N . LEU A 1 190 ? -19.302 -2.211 7.158 1.00 89.38 190 LEU A N 1
ATOM 1432 C CA . LEU A 1 190 ? -18.169 -1.326 7.002 1.00 89.38 190 LEU A CA 1
ATOM 1433 C C . LEU A 1 190 ? -18.397 0.008 7.729 1.00 89.38 190 LEU A C 1
ATOM 1435 O O . LEU A 1 190 ? -19.485 0.586 7.674 1.00 89.38 190 LEU A O 1
ATOM 1439 N N . LYS A 1 191 ? -17.371 0.469 8.438 1.00 90.88 191 LYS A N 1
ATOM 1440 C CA . LYS A 1 191 ? -17.320 1.753 9.144 1.00 90.88 191 LYS A CA 1
ATOM 1441 C C . LYS A 1 191 ? -16.784 2.847 8.211 1.00 90.88 191 LYS A C 1
A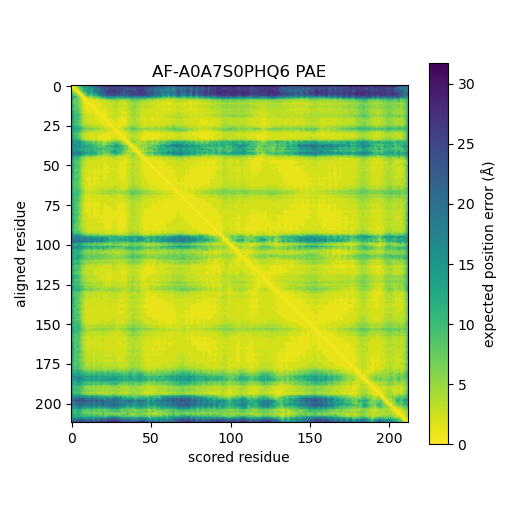TOM 1443 O O . LYS A 1 191 ? -16.454 2.585 7.063 1.00 90.88 191 LYS A O 1
ATOM 1448 N N . LEU A 1 192 ? -16.670 4.076 8.711 1.00 89.81 192 LEU A N 1
ATOM 1449 C CA . LEU A 1 192 ? -15.954 5.158 8.019 1.00 89.81 192 LEU A CA 1
ATOM 1450 C C . LEU A 1 192 ? -14.439 5.124 8.285 1.00 89.81 192 LEU A C 1
ATOM 1452 O O . LEU A 1 192 ? -13.691 5.806 7.594 1.00 89.81 192 LEU A O 1
ATOM 1456 N N . GLY A 1 193 ? -13.997 4.377 9.300 1.00 91.38 193 GLY A N 1
ATOM 1457 C CA . GLY A 1 193 ? -12.594 4.218 9.671 1.00 91.38 193 GLY A CA 1
ATOM 1458 C C . GLY A 1 193 ? -12.394 3.416 10.949 1.00 91.38 193 GLY A C 1
ATOM 1459 O O . GLY A 1 193 ? -13.356 3.077 11.646 1.00 91.38 193 GLY A O 1
ATOM 1460 N N . SER A 1 194 ? -11.143 3.125 11.311 1.00 92.62 194 SER A N 1
ATOM 1461 C CA . SER A 1 194 ? -10.861 2.391 12.556 1.00 92.62 194 SER A CA 1
ATOM 1462 C C . SER A 1 194 ? -11.381 3.135 13.792 1.00 92.62 194 SER A C 1
ATOM 1464 O O . SER A 1 194 ? -11.898 2.509 14.720 1.00 92.62 194 SER A O 1
ATOM 1466 N N . CYS A 1 195 ? -11.321 4.468 13.789 1.00 90.44 195 CYS A N 1
ATOM 1467 C CA . CYS A 1 195 ? -11.714 5.309 14.919 1.00 90.44 195 CYS A CA 1
ATOM 1468 C C . CYS A 1 195 ? -13.133 5.896 14.834 1.00 90.44 195 CYS A C 1
ATOM 1470 O O . CYS A 1 195 ? -13.615 6.411 15.840 1.00 90.44 195 CYS A O 1
ATOM 1472 N N . TRP A 1 196 ? -13.808 5.847 13.683 1.00 87.75 196 TRP A N 1
ATOM 1473 C CA . TRP A 1 196 ? -15.101 6.518 13.492 1.00 87.75 196 TRP A CA 1
ATOM 1474 C C . TRP A 1 196 ? -16.030 5.750 12.546 1.00 87.75 196 TRP A C 1
ATOM 1476 O O . TRP A 1 196 ? -15.620 4.876 11.783 1.00 87.75 196 TRP A O 1
ATOM 1486 N N . GLY A 1 197 ? -17.312 6.102 12.590 1.00 82.38 197 GLY A N 1
ATOM 1487 C CA . GLY A 1 197 ? -18.345 5.539 11.728 1.00 82.38 197 GLY A CA 1
ATOM 1488 C C . GLY A 1 197 ? -18.860 4.158 12.122 1.00 82.38 197 GLY A C 1
ATOM 1489 O O . GLY A 1 197 ? -18.320 3.474 12.996 1.00 82.38 197 GLY A O 1
ATOM 1490 N N . GLY A 1 198 ? -19.933 3.753 11.444 1.00 73.25 198 GLY A N 1
ATOM 1491 C CA . GLY A 1 198 ? -20.690 2.537 11.725 1.00 73.25 198 GLY A CA 1
ATOM 1492 C C . GLY A 1 198 ? -22.175 2.684 11.378 1.00 73.25 198 GLY A C 1
ATOM 1493 O O . GLY A 1 198 ? -22.591 3.625 10.710 1.00 73.25 198 GLY A O 1
ATOM 1494 N N . TRP A 1 199 ? -22.998 1.733 11.821 1.00 66.88 199 TRP A N 1
ATOM 1495 C CA . TRP A 1 199 ? -24.453 1.854 11.672 1.00 66.88 199 TRP A CA 1
ATOM 1496 C C . TRP A 1 199 ? -25.064 2.869 12.643 1.00 66.88 199 TRP A C 1
ATOM 1498 O O . TRP A 1 199 ? -24.411 3.347 13.564 1.00 66.88 199 TRP A O 1
ATOM 1508 N N . GLU A 1 200 ? -26.359 3.122 12.453 1.00 71.56 200 GLU A N 1
ATOM 1509 C CA . GLU A 1 200 ? -27.185 3.998 13.288 1.00 71.56 200 GLU A CA 1
ATOM 1510 C C . GLU A 1 200 ? -26.799 5.472 13.135 1.00 71.56 200 GLU A C 1
ATOM 1512 O O . GLU A 1 200 ? -26.942 6.028 12.049 1.00 71.56 200 GLU A O 1
ATOM 1517 N N . GLN A 1 201 ? -26.355 6.118 14.211 1.00 68.44 201 GLN A N 1
ATOM 1518 C CA . GLN A 1 201 ? -26.017 7.540 14.208 1.00 68.44 201 GLN A CA 1
ATOM 1519 C C . GLN A 1 201 ? -24.581 7.806 13.733 1.00 68.44 201 GLN A C 1
ATOM 1521 O O . GLN A 1 201 ? -24.211 8.964 13.565 1.00 68.44 201 GLN A O 1
ATOM 1526 N N . ASP A 1 202 ? -23.791 6.752 13.493 1.00 68.56 202 ASP A N 1
ATOM 1527 C CA . ASP A 1 202 ? -22.353 6.867 13.237 1.00 68.56 202 ASP A CA 1
ATOM 1528 C C . ASP A 1 202 ? -22.019 7.097 11.746 1.00 68.56 202 ASP A C 1
ATOM 1530 O O . ASP A 1 202 ? -20.946 7.604 11.428 1.00 68.56 202 ASP A O 1
ATOM 1534 N N . GLY A 1 203 ? -22.948 6.789 10.833 1.00 70.62 203 GLY A N 1
ATOM 1535 C CA . GLY A 1 203 ? -22.794 6.980 9.387 1.00 70.62 203 GLY A CA 1
ATOM 1536 C C . GLY A 1 203 ? -21.850 5.978 8.704 1.00 70.62 203 GLY A C 1
ATOM 1537 O O . GLY A 1 203 ? -20.876 5.491 9.281 1.00 70.62 203 GLY A O 1
ATOM 1538 N N . ASN A 1 204 ? -22.131 5.686 7.433 1.00 80.50 204 ASN A N 1
ATOM 1539 C CA . ASN A 1 204 ? -21.250 4.949 6.527 1.00 80.50 204 ASN A CA 1
ATOM 1540 C C . ASN A 1 204 ? -21.056 5.737 5.224 1.00 80.50 204 ASN A C 1
ATOM 1542 O O . ASN A 1 204 ? -21.772 6.705 4.961 1.00 80.50 204 ASN A O 1
ATOM 1546 N N . ASN A 1 205 ? -20.088 5.323 4.407 1.00 81.62 205 ASN A N 1
ATOM 1547 C CA . ASN A 1 205 ? -19.914 5.869 3.068 1.00 81.62 205 ASN A CA 1
ATOM 1548 C C . ASN A 1 205 ? -20.217 4.780 2.026 1.00 81.62 205 ASN A C 1
ATOM 1550 O O . ASN A 1 205 ? -19.465 3.809 1.942 1.00 81.62 205 ASN A O 1
ATOM 1554 N N . PRO A 1 206 ? -21.290 4.918 1.222 1.00 82.56 206 PRO A N 1
ATOM 1555 C CA . PRO A 1 206 ? -21.619 3.968 0.163 1.00 82.56 206 PRO A CA 1
ATOM 1556 C C . PRO A 1 206 ? -20.472 3.685 -0.815 1.00 82.56 206 PRO A C 1
ATOM 1558 O O . PRO A 1 206 ? -20.402 2.573 -1.329 1.00 82.56 206 PRO A O 1
ATOM 1561 N N . SER A 1 207 ? -19.573 4.649 -1.063 1.00 81.56 207 SER A N 1
ATOM 1562 C CA . SER A 1 207 ? -18.447 4.446 -1.985 1.00 81.56 207 SER A CA 1
ATOM 1563 C C . SER A 1 207 ? -17.375 3.501 -1.446 1.00 81.56 207 SER A C 1
ATOM 1565 O O . SER A 1 207 ? -16.582 3.014 -2.237 1.00 81.56 207 SER A O 1
ATOM 1567 N N . TYR A 1 208 ? -17.362 3.216 -0.138 1.00 82.44 208 TYR A N 1
ATOM 1568 C CA . TYR A 1 208 ? -16.404 2.288 0.480 1.00 82.44 208 TYR A CA 1
ATOM 1569 C C . TYR A 1 208 ? -16.858 0.828 0.348 1.00 82.44 208 TYR A C 1
ATOM 1571 O O . TYR A 1 208 ? -16.186 -0.079 0.799 1.00 82.44 208 TYR A O 1
ATOM 1579 N N . HIS A 1 209 ? -18.043 0.577 -0.214 1.00 78.81 209 HIS A N 1
ATOM 1580 C CA . HIS A 1 209 ? -18.558 -0.772 -0.432 1.00 78.81 209 HIS A CA 1
ATOM 1581 C C . HIS A 1 209 ? -18.199 -1.282 -1.830 1.00 78.81 209 HIS A C 1
ATOM 1583 O O . HIS A 1 209 ? -19.082 -1.788 -2.535 1.00 78.81 209 HIS A O 1
ATOM 1589 N N . SER A 1 210 ? -16.944 -1.124 -2.265 1.00 65.50 210 SER A N 1
ATOM 1590 C CA . SER A 1 210 ? -16.529 -1.725 -3.530 1.00 65.50 210 SER A CA 1
ATOM 1591 C C . SER A 1 210 ? -16.790 -3.238 -3.441 1.00 65.50 210 SER A C 1
ATOM 1593 O O . SER A 1 210 ? -16.388 -3.914 -2.497 1.00 65.50 210 SER A O 1
ATOM 1595 N N . GLN A 1 211 ? -17.621 -3.774 -4.345 1.00 45.12 211 GLN A N 1
ATOM 1596 C CA . GLN A 1 211 ? -18.098 -5.161 -4.205 1.00 45.12 211 GLN A CA 1
ATOM 1597 C C . GLN A 1 211 ? -17.023 -6.204 -4.539 1.00 45.12 211 GLN A C 1
ATOM 1599 O O . GLN A 1 211 ? -17.263 -7.386 -4.291 1.00 45.12 211 GLN A O 1
ATOM 1604 N N . GLY A 1 212 ? -15.863 -5.769 -5.049 1.00 34.66 212 GLY A N 1
ATOM 1605 C CA . GLY A 1 212 ? -14.913 -6.635 -5.745 1.00 34.66 212 GLY A CA 1
ATOM 1606 C C . GLY A 1 212 ? -15.468 -7.085 -7.087 1.00 34.66 212 GLY A C 1
ATOM 1607 O O . GLY A 1 212 ? -16.427 -7.886 -7.097 1.00 34.66 212 GLY A O 1
#

Organism: NCBI:txid1398097